Protein AF-A0A841ET88-F1 (afdb_monomer_lite)

pLDDT: mean 74.96, std 23.43, range [26.81, 97.19]

Structure (mmCIF, N/CA/C/O backbone):
data_AF-A0A841ET88-F1
#
_entry.id   AF-A0A841ET88-F1
#
loop_
_atom_site.group_PDB
_atom_site.id
_atom_site.type_symbol
_atom_site.label_atom_id
_atom_site.label_alt_id
_atom_site.label_comp_id
_atom_site.label_asym_id
_atom_site.label_entity_id
_atom_site.label_seq_id
_atom_site.pdbx_PDB_ins_code
_atom_site.Cartn_x
_atom_site.Cartn_y
_atom_site.Cartn_z
_atom_site.occupancy
_atom_site.B_iso_or_equiv
_atom_site.auth_seq_id
_atom_site.auth_comp_id
_atom_site.auth_asym_id
_atom_site.auth_atom_id
_atom_site.pdbx_PDB_model_num
ATOM 1 N N . MET A 1 1 ? -34.954 56.294 29.996 1.00 36.50 1 MET A N 1
ATOM 2 C CA . MET A 1 1 ? -34.788 57.306 28.929 1.00 36.50 1 MET A CA 1
ATOM 3 C C . MET A 1 1 ? -33.331 57.322 28.483 1.00 36.50 1 MET A C 1
ATOM 5 O O . MET A 1 1 ? -32.477 57.384 29.346 1.00 36.50 1 MET A O 1
ATOM 9 N N . LYS A 1 2 ? -33.118 57.243 27.161 1.00 34.03 2 LYS A N 1
ATOM 10 C CA . LYS A 1 2 ? -32.017 57.785 26.333 1.00 34.03 2 LYS A CA 1
ATOM 11 C C . LYS A 1 2 ? -30.537 57.609 26.768 1.00 34.03 2 LYS A C 1
ATOM 13 O O . LYS A 1 2 ? -30.099 58.124 27.784 1.00 34.03 2 LYS A O 1
ATOM 18 N N . ARG A 1 3 ? -29.807 56.942 25.854 1.00 33.41 3 ARG A N 1
ATOM 19 C CA . ARG A 1 3 ? -28.418 57.139 25.353 1.00 33.41 3 ARG A CA 1
ATOM 20 C C . ARG A 1 3 ? -27.775 58.482 25.779 1.00 33.41 3 ARG A C 1
ATOM 22 O O . ARG A 1 3 ? -28.486 59.473 25.871 1.00 33.41 3 ARG A O 1
ATOM 29 N N . THR A 1 4 ? -26.460 58.643 25.972 1.00 34.19 4 THR A N 1
ATOM 30 C CA . THR A 1 4 ? -25.323 58.412 25.042 1.00 34.19 4 THR A CA 1
ATOM 31 C C . THR A 1 4 ? -24.041 58.930 25.728 1.00 34.19 4 THR A C 1
ATOM 33 O O . THR A 1 4 ? -24.155 59.917 26.442 1.00 34.19 4 THR A O 1
ATOM 36 N N . PHE A 1 5 ? -22.846 58.392 25.435 1.00 37.06 5 PHE A N 1
ATOM 37 C CA . PHE A 1 5 ? -21.577 59.154 25.479 1.00 37.06 5 PHE A CA 1
ATOM 38 C C . PHE A 1 5 ? -20.552 58.611 24.448 1.00 37.06 5 PHE A C 1
ATOM 40 O O . PHE A 1 5 ? -20.004 57.524 24.587 1.00 37.06 5 PHE A O 1
ATOM 47 N N . ILE A 1 6 ? -20.443 59.362 23.345 1.00 39.28 6 ILE A N 1
ATOM 48 C CA . ILE A 1 6 ? -19.273 59.899 22.592 1.00 39.28 6 ILE A CA 1
ATOM 49 C C . ILE A 1 6 ? -17.937 59.829 23.396 1.00 39.28 6 ILE A C 1
ATOM 51 O O . ILE A 1 6 ? -18.000 60.028 24.600 1.00 39.28 6 ILE A O 1
ATOM 55 N N . SER A 1 7 ? -16.689 59.667 22.909 1.00 32.91 7 SER A N 1
ATOM 56 C CA . SER A 1 7 ? -16.012 59.517 21.600 1.00 32.91 7 SER A CA 1
ATOM 57 C C . SER A 1 7 ? -14.490 59.282 21.820 1.00 32.91 7 SER A C 1
ATOM 59 O O . SER A 1 7 ? -13.960 59.694 22.844 1.00 32.91 7 SER A O 1
ATOM 61 N N . SER A 1 8 ? -13.822 58.667 20.828 1.00 36.53 8 SER A N 1
ATOM 62 C CA . SER A 1 8 ? -12.431 58.841 20.315 1.00 36.53 8 SER A CA 1
ATOM 63 C C . SER A 1 8 ? -11.230 59.179 21.224 1.00 36.53 8 SER A C 1
ATOM 65 O O . SER A 1 8 ? -11.226 60.231 21.853 1.00 36.53 8 SER A O 1
ATOM 67 N N . THR A 1 9 ? -10.108 58.448 21.076 1.00 38.47 9 THR A N 1
ATOM 68 C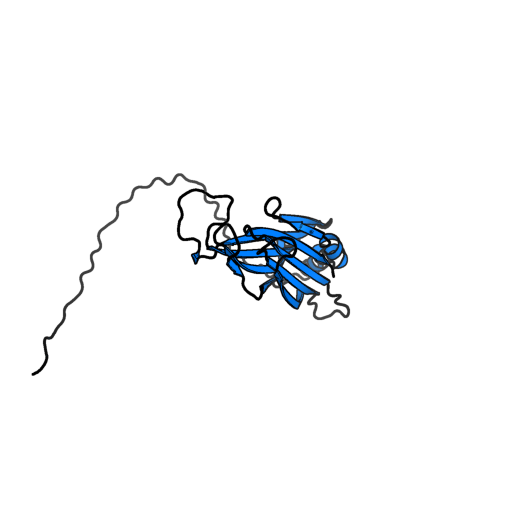 CA . THR A 1 9 ? -8.788 58.900 20.515 1.00 38.47 9 THR A CA 1
ATOM 69 C C . THR A 1 9 ? -7.744 57.754 20.603 1.00 38.47 9 THR A C 1
ATOM 71 O O . THR A 1 9 ? -7.736 57.019 21.578 1.00 38.47 9 THR A O 1
ATOM 74 N N . VAL A 1 10 ? -7.117 57.351 19.485 1.00 31.03 10 VAL A N 1
ATOM 75 C CA . VAL A 1 10 ? -5.741 57.650 18.987 1.00 31.03 10 VAL A CA 1
ATOM 76 C C . VAL A 1 10 ? -4.615 56.771 19.575 1.00 31.03 10 VAL A C 1
ATOM 78 O O . VAL A 1 10 ? -4.513 56.547 20.773 1.00 31.03 10 VAL A O 1
ATOM 81 N N . ALA A 1 11 ? -3.794 56.267 18.648 1.00 40.34 11 ALA A N 1
ATOM 82 C CA . ALA A 1 11 ? -2.701 55.306 18.761 1.00 40.34 11 ALA A CA 1
ATOM 83 C C . ALA A 1 11 ? -1.482 55.767 19.575 1.00 40.34 11 ALA A C 1
ATOM 85 O O . ALA A 1 11 ? -1.160 56.951 19.579 1.00 40.34 11 ALA A O 1
ATOM 86 N N . VAL A 1 12 ? -0.713 54.801 20.097 1.00 34.94 12 VAL A N 1
ATOM 87 C CA . VAL A 1 12 ? 0.735 54.941 20.330 1.00 34.94 12 VAL A CA 1
ATOM 88 C C . VAL A 1 12 ? 1.426 53.608 20.024 1.00 34.94 12 VAL A C 1
ATOM 90 O O . VAL A 1 12 ? 1.141 52.585 20.643 1.00 34.94 12 VAL A O 1
ATOM 93 N N . ALA A 1 13 ? 2.329 53.641 19.046 1.00 33.59 13 ALA A N 1
ATOM 94 C CA . ALA A 1 13 ? 3.324 52.610 18.791 1.00 33.59 13 ALA A CA 1
ATOM 95 C C . ALA A 1 13 ? 4.463 52.725 19.815 1.00 33.59 13 ALA A C 1
ATOM 97 O O . ALA A 1 13 ? 4.903 53.831 20.125 1.00 33.59 13 ALA A O 1
ATOM 98 N N . LEU A 1 14 ? 4.982 51.590 20.283 1.00 33.06 14 LEU A N 1
ATOM 99 C CA . LEU A 1 14 ? 6.230 51.512 21.042 1.00 33.06 14 LEU A CA 1
ATOM 100 C C . LEU A 1 14 ? 7.153 50.506 20.350 1.00 33.06 14 LEU A C 1
ATOM 102 O O . LEU A 1 14 ? 6.966 49.297 20.448 1.00 33.06 14 LEU A O 1
ATOM 106 N N . MET A 1 15 ? 8.138 51.039 19.624 1.00 36.06 15 MET A N 1
ATOM 107 C CA . MET A 1 15 ? 9.375 50.343 19.281 1.00 36.06 15 MET A CA 1
ATOM 108 C C . MET A 1 15 ? 10.440 50.716 20.308 1.00 36.06 15 MET A C 1
ATOM 110 O O . MET A 1 15 ? 10.670 51.901 20.499 1.00 36.06 15 MET A O 1
ATOM 114 N N . PHE A 1 16 ? 11.109 49.717 20.876 1.00 31.89 16 PHE A N 1
ATOM 115 C CA . PHE A 1 16 ? 12.499 49.695 21.362 1.00 31.89 16 PHE A CA 1
ATOM 116 C C . PHE A 1 16 ? 12.803 48.214 21.658 1.00 31.89 16 PHE A C 1
ATOM 118 O O . PHE A 1 16 ? 11.926 47.514 22.150 1.00 31.89 16 PHE A O 1
ATOM 125 N N . SER A 1 17 ? 13.97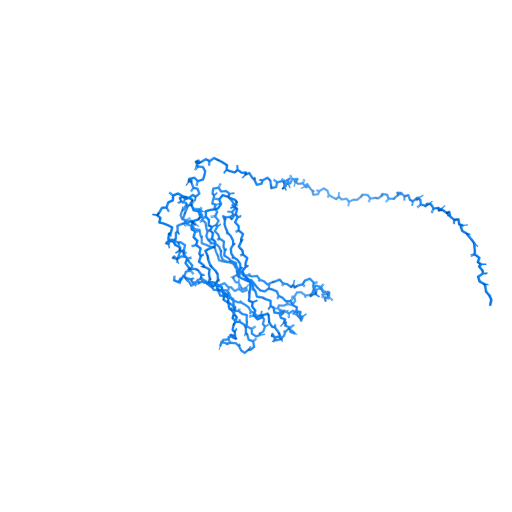3 47.625 21.458 1.00 31.97 17 SER A N 1
ATOM 126 C CA . SER A 1 17 ? 15.157 47.871 20.637 1.00 31.97 17 SER A CA 1
ATOM 127 C C . SER A 1 17 ? 16.031 46.619 20.804 1.00 31.97 17 SER A C 1
ATOM 129 O O . SER A 1 17 ? 15.945 45.925 21.813 1.00 31.97 17 SER A O 1
ATOM 131 N N . LEU A 1 18 ? 16.871 46.371 19.808 1.00 34.75 18 LEU A N 1
ATOM 132 C CA . LEU A 1 18 ? 17.877 45.317 19.677 1.00 34.75 18 LEU A CA 1
ATOM 133 C C . LEU A 1 18 ? 18.657 44.962 20.958 1.00 34.75 18 LEU A C 1
ATOM 135 O O . LEU A 1 18 ? 19.174 45.836 21.650 1.00 34.75 18 LEU A O 1
ATOM 139 N N . GLY A 1 19 ? 18.853 43.658 21.160 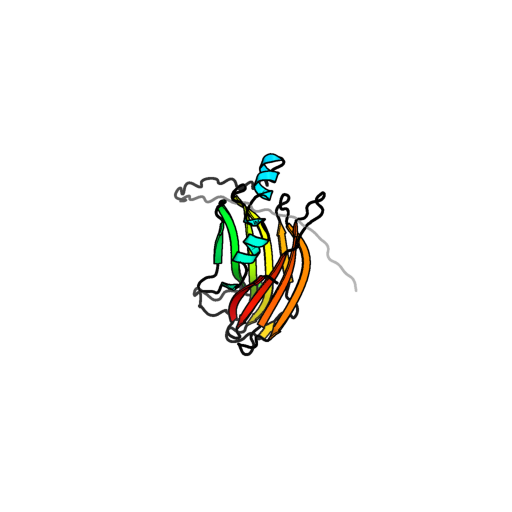1.00 33.12 19 GLY A N 1
ATOM 140 C CA . GLY A 1 19 ? 19.914 43.077 21.979 1.00 33.12 19 GLY A CA 1
ATOM 141 C C . GLY A 1 19 ? 20.430 41.814 21.292 1.00 33.12 19 GLY A C 1
ATOM 142 O O . GLY A 1 19 ? 19.791 40.769 21.345 1.00 33.12 19 GLY A O 1
ATOM 143 N N . THR A 1 20 ? 21.549 41.938 20.583 1.00 41.50 20 THR A N 1
ATOM 144 C CA . THR A 1 20 ? 22.298 40.844 19.956 1.00 41.50 20 THR A CA 1
ATOM 145 C C . THR A 1 20 ? 23.243 40.201 20.966 1.00 41.50 20 THR A C 1
ATOM 147 O O . THR A 1 20 ? 24.039 40.925 21.558 1.00 41.50 20 THR A O 1
ATOM 150 N N . THR A 1 21 ? 23.286 38.872 21.038 1.00 37.38 21 THR A N 1
ATOM 151 C CA . THR A 1 21 ? 24.552 38.137 21.177 1.00 37.38 21 THR A CA 1
ATOM 152 C C . THR A 1 21 ? 24.488 36.840 20.377 1.00 37.38 21 THR A C 1
ATOM 154 O O . THR A 1 21 ? 23.547 36.056 20.455 1.00 37.38 21 THR A O 1
ATOM 157 N N . VAL A 1 22 ? 25.511 36.691 19.545 1.00 30.50 22 VAL A N 1
ATOM 158 C CA . VAL A 1 22 ? 25.819 35.576 18.657 1.00 30.50 22 VAL A CA 1
ATOM 159 C C . VAL A 1 22 ? 26.617 34.546 19.446 1.00 30.50 22 VAL A C 1
ATOM 161 O O . VAL A 1 22 ? 27.591 34.936 20.074 1.00 30.50 22 VAL A O 1
ATOM 164 N N . PHE A 1 23 ? 26.239 33.270 19.352 1.00 32.59 23 PHE A N 1
ATOM 165 C CA . PHE A 1 23 ? 27.148 32.131 19.162 1.00 32.59 23 PHE A CA 1
ATOM 166 C C . PHE A 1 23 ? 26.337 31.027 18.468 1.00 32.59 23 PHE A C 1
ATOM 168 O O . PHE A 1 23 ? 25.676 30.218 19.113 1.00 32.59 23 PHE A O 1
ATOM 175 N N . ALA A 1 24 ? 26.328 31.058 17.136 1.00 29.31 24 ALA A N 1
ATOM 176 C CA . ALA A 1 24 ? 26.058 29.878 16.330 1.00 29.31 24 ALA A CA 1
ATOM 177 C C . ALA A 1 24 ? 27.421 29.421 15.816 1.00 29.31 24 ALA A C 1
ATOM 179 O O . ALA A 1 24 ? 28.053 30.139 15.040 1.00 29.31 24 ALA A O 1
ATOM 180 N N . ASP A 1 25 ? 27.883 28.275 16.311 1.00 30.39 25 ASP A N 1
ATOM 181 C CA . ASP A 1 25 ? 28.973 27.547 15.677 1.00 30.39 25 ASP A CA 1
ATOM 182 C C . ASP A 1 25 ? 28.572 27.240 14.232 1.00 30.39 25 ASP A C 1
ATOM 184 O O . ASP A 1 25 ? 27.454 26.791 13.951 1.00 30.39 25 ASP A O 1
ATOM 188 N N . GLU A 1 26 ? 29.496 27.521 13.318 1.00 31.89 26 GLU A N 1
ATOM 189 C CA . GLU A 1 26 ? 29.411 27.182 11.907 1.00 31.89 26 GLU A CA 1
ATOM 190 C C . GLU A 1 26 ? 29.288 25.662 11.737 1.00 31.89 26 GLU A C 1
ATOM 192 O O . GLU A 1 26 ? 30.270 24.945 11.557 1.00 31.89 26 GLU A O 1
ATOM 197 N N . VAL A 1 27 ? 28.060 25.154 11.683 1.00 30.73 27 VAL A N 1
ATOM 198 C CA . VAL A 1 27 ? 27.795 23.997 10.833 1.00 30.73 27 VAL A CA 1
ATOM 199 C C . VAL A 1 27 ? 27.577 24.567 9.444 1.00 30.73 27 VAL A C 1
ATOM 201 O O . VAL A 1 27 ? 26.572 25.231 9.193 1.00 30.73 27 VAL A O 1
ATOM 204 N N . LYS A 1 28 ? 28.555 24.345 8.557 1.00 27.48 28 LYS A N 1
ATOM 205 C CA . LYS A 1 28 ? 28.433 24.534 7.108 1.00 27.48 28 LYS A CA 1
ATOM 206 C C . LYS A 1 28 ? 27.096 23.957 6.649 1.00 27.48 28 LYS A C 1
ATOM 208 O O . LYS A 1 28 ? 26.976 22.763 6.391 1.00 27.48 28 LYS A O 1
ATOM 213 N N . SER A 1 29 ? 26.099 24.827 6.543 1.00 27.66 29 SER A N 1
ATOM 214 C CA . SER A 1 29 ? 24.879 24.554 5.813 1.00 27.66 29 SER A CA 1
ATOM 215 C C . SER A 1 29 ? 25.284 24.519 4.350 1.00 27.66 29 SER A C 1
ATOM 217 O O . SER A 1 29 ? 25.418 25.547 3.682 1.00 27.66 29 SER A O 1
ATOM 219 N N . SER A 1 30 ? 25.579 23.319 3.862 1.00 28.66 30 SER A N 1
ATOM 220 C CA . SER A 1 30 ? 25.458 23.036 2.446 1.00 28.66 30 SER A CA 1
ATOM 221 C C . SER A 1 30 ? 24.013 23.359 2.091 1.00 28.66 30 SER A C 1
ATOM 223 O O . SER A 1 30 ? 23.108 22.595 2.413 1.00 28.66 30 SER A O 1
ATOM 225 N N . ASN A 1 31 ? 23.804 24.526 1.483 1.00 26.81 31 ASN A N 1
ATOM 226 C CA . ASN A 1 31 ? 22.591 24.866 0.757 1.00 26.81 31 ASN A CA 1
ATOM 227 C C . ASN A 1 31 ? 22.348 23.765 -0.283 1.00 26.81 31 ASN A C 1
ATOM 229 O O . ASN A 1 31 ? 22.770 23.877 -1.434 1.00 26.81 31 ASN A O 1
ATOM 233 N N . VAL A 1 32 ? 21.675 22.687 0.113 1.00 29.86 32 VAL A N 1
ATOM 234 C CA . VAL A 1 32 ? 20.960 21.849 -0.836 1.00 29.86 32 VAL A CA 1
ATOM 235 C C . VAL A 1 32 ? 19.715 22.645 -1.157 1.00 29.86 32 VAL A C 1
ATOM 237 O O . VAL A 1 32 ? 18.715 22.643 -0.444 1.00 29.86 32 VAL A O 1
ATOM 240 N N . ASN A 1 33 ? 19.852 23.428 -2.214 1.00 28.62 33 ASN A N 1
ATOM 241 C CA . ASN A 1 33 ? 18.772 24.133 -2.855 1.00 28.62 33 ASN A CA 1
ATOM 242 C C . ASN A 1 33 ? 17.822 23.058 -3.411 1.00 28.62 33 ASN A C 1
ATOM 244 O O . ASN A 1 33 ? 17.956 22.651 -4.561 1.00 28.62 33 ASN A O 1
ATOM 248 N N . VAL A 1 34 ? 16.890 22.546 -2.599 1.00 34.12 34 VAL A N 1
ATOM 249 C CA . VAL A 1 34 ? 15.794 21.687 -3.076 1.00 34.12 34 VAL A CA 1
ATOM 250 C C . VAL A 1 34 ? 14.761 22.592 -3.747 1.00 34.12 34 VAL A C 1
ATOM 252 O O . VAL A 1 34 ? 13.610 22.711 -3.339 1.00 34.12 34 VAL A O 1
ATOM 255 N N . SER A 1 35 ? 15.185 23.260 -4.819 1.00 30.09 35 SER A N 1
ATOM 256 C CA . SER A 1 35 ? 14.291 23.442 -5.947 1.00 30.09 35 SER A CA 1
ATOM 257 C C . SER A 1 35 ? 14.150 22.058 -6.560 1.00 30.09 35 SER A C 1
ATOM 259 O O . SER A 1 35 ? 14.924 21.686 -7.436 1.00 30.09 35 SER A O 1
ATOM 261 N N . ASN A 1 36 ? 13.166 21.281 -6.102 1.00 36.28 36 ASN A N 1
ATOM 262 C CA . ASN A 1 36 ? 12.633 20.197 -6.916 1.00 36.28 36 ASN A CA 1
ATOM 263 C C . ASN A 1 36 ? 11.921 20.852 -8.103 1.00 36.28 36 ASN A C 1
ATOM 265 O O . ASN A 1 36 ? 10.695 20.900 -8.186 1.00 36.28 36 ASN A O 1
ATOM 269 N N . SER A 1 37 ? 12.706 21.389 -9.040 1.00 37.16 37 SER A N 1
ATOM 270 C CA . SER A 1 37 ? 12.290 21.404 -10.423 1.00 37.16 37 SER A CA 1
ATOM 271 C C . SER A 1 37 ? 12.043 19.942 -10.747 1.00 37.16 37 SER A C 1
ATOM 273 O O . SER A 1 37 ? 12.991 19.176 -10.914 1.00 37.16 37 SER A O 1
ATOM 275 N N . VAL A 1 38 ? 10.775 19.537 -10.771 1.00 41.41 38 VAL A N 1
ATOM 276 C CA . VAL A 1 38 ? 10.356 18.371 -11.536 1.00 41.41 38 VAL A CA 1
ATOM 277 C C . VAL A 1 38 ? 10.836 18.680 -12.947 1.00 41.41 38 VAL A C 1
ATOM 279 O O . VAL A 1 38 ? 10.172 19.412 -13.683 1.00 41.41 38 VAL A O 1
ATOM 282 N N . GLN A 1 39 ? 12.057 18.258 -13.288 1.00 47.62 39 GLN A N 1
ATOM 283 C CA . GLN A 1 39 ? 12.534 18.364 -14.649 1.00 47.62 39 GLN A CA 1
ATOM 284 C C . GLN A 1 39 ? 11.511 17.573 -15.447 1.00 47.62 39 GLN A C 1
ATOM 286 O O . GLN A 1 39 ? 11.314 16.374 -15.235 1.00 47.62 39 GLN A O 1
ATOM 291 N N . LYS A 1 40 ? 10.760 18.272 -16.297 1.00 51.72 40 LYS A N 1
ATOM 292 C CA . LYS A 1 40 ? 9.955 17.608 -17.305 1.00 51.72 40 LYS A CA 1
ATOM 293 C C . LYS A 1 40 ? 10.958 16.957 -18.251 1.00 51.72 40 LYS A C 1
ATOM 295 O O . LYS A 1 40 ? 11.422 17.592 -19.187 1.00 51.72 40 LYS A O 1
ATOM 300 N N . ILE A 1 41 ? 11.342 15.723 -17.939 1.00 58.06 41 ILE A N 1
ATOM 301 C CA . ILE A 1 41 ? 11.979 14.762 -18.836 1.00 58.06 41 ILE A CA 1
ATOM 302 C C . ILE A 1 41 ? 11.114 14.621 -20.094 1.00 58.06 41 ILE A C 1
ATOM 304 O O . ILE A 1 41 ? 10.263 13.750 -20.184 1.00 58.06 41 ILE A O 1
ATOM 308 N N . GLN A 1 42 ? 11.281 15.531 -21.047 1.00 63.09 42 GLN A N 1
ATOM 309 C CA . GLN A 1 42 ? 10.606 15.483 -22.346 1.00 63.09 42 GLN A CA 1
ATOM 310 C C . GLN A 1 42 ? 11.445 14.762 -23.400 1.00 63.09 42 GLN A C 1
ATOM 312 O O . GLN A 1 42 ? 11.018 14.679 -24.547 1.00 63.09 42 GLN A O 1
ATOM 317 N N . ASP A 1 43 ? 12.627 14.266 -23.025 1.00 75.69 43 ASP A N 1
ATOM 318 C CA . ASP A 1 43 ? 13.495 13.514 -23.920 1.00 75.69 43 ASP A CA 1
ATOM 319 C C . ASP A 1 43 ? 12.853 12.151 -24.249 1.00 75.69 43 ASP A C 1
ATOM 321 O O . ASP A 1 43 ? 12.694 11.314 -23.350 1.00 75.69 43 ASP A O 1
ATOM 325 N N . PRO A 1 44 ? 12.486 11.900 -25.520 1.00 75.62 44 PRO A N 1
ATOM 326 C CA . PRO A 1 44 ? 11.893 10.635 -25.938 1.00 75.62 44 PRO A CA 1
ATOM 327 C C . PRO A 1 44 ? 12.786 9.421 -25.662 1.00 75.62 44 PRO A C 1
ATOM 329 O O . PRO A 1 44 ? 12.265 8.323 -25.469 1.00 75.62 44 PRO A O 1
ATOM 332 N N . GLN A 1 45 ? 14.111 9.596 -25.639 1.00 81.56 45 GLN A N 1
ATOM 333 C CA . GLN A 1 45 ? 15.042 8.509 -25.353 1.00 81.56 45 GLN A CA 1
ATOM 334 C C . GLN A 1 45 ? 14.940 8.073 -23.888 1.00 81.56 45 GLN A C 1
ATOM 336 O O . GLN A 1 45 ? 14.807 6.883 -23.617 1.00 81.56 45 GLN A O 1
ATOM 341 N N . ILE A 1 46 ? 14.877 9.028 -22.957 1.00 80.69 46 ILE A N 1
ATOM 342 C CA . ILE A 1 46 ? 14.730 8.741 -21.523 1.00 80.69 46 ILE A CA 1
ATOM 343 C C . ILE A 1 46 ? 13.365 8.098 -21.236 1.00 80.69 46 ILE A C 1
ATOM 345 O O . ILE A 1 46 ? 13.269 7.151 -20.459 1.00 80.69 46 ILE A O 1
ATOM 349 N N . LEU A 1 47 ? 12.296 8.556 -21.896 1.00 78.62 47 LEU A N 1
ATOM 350 C CA . LEU A 1 47 ? 10.970 7.937 -21.763 1.00 78.62 47 LEU A CA 1
ATOM 351 C C . LEU A 1 47 ? 10.948 6.488 -22.270 1.00 78.62 47 LEU A C 1
ATOM 353 O O . LEU A 1 47 ? 10.252 5.644 -21.702 1.00 78.62 47 LEU A O 1
ATOM 357 N N . LYS A 1 48 ? 11.718 6.188 -23.322 1.00 81.56 48 LYS A N 1
ATOM 358 C CA . LYS A 1 48 ? 11.882 4.824 -23.824 1.00 81.56 48 LYS A CA 1
ATOM 359 C C . LYS A 1 48 ? 12.644 3.948 -22.827 1.00 81.56 48 LYS A C 1
ATOM 361 O O . LYS A 1 48 ? 12.194 2.840 -22.564 1.00 81.56 48 LYS A O 1
ATOM 366 N N . GLU A 1 49 ? 13.731 4.453 -22.246 1.00 85.81 49 GLU A N 1
ATOM 367 C CA . GLU A 1 49 ? 14.496 3.739 -21.214 1.00 85.81 49 GLU A CA 1
ATOM 368 C C . GLU A 1 49 ? 13.628 3.421 -19.992 1.00 85.81 49 GLU A C 1
ATOM 370 O O . GLU A 1 49 ? 13.603 2.282 -19.539 1.00 85.81 49 GLU A O 1
ATOM 375 N N . ILE A 1 50 ? 12.829 4.385 -19.518 1.00 83.25 50 ILE A N 1
ATOM 376 C CA . ILE A 1 50 ? 11.883 4.164 -18.413 1.00 83.25 50 ILE A CA 1
ATOM 377 C C . ILE A 1 50 ? 10.900 3.041 -18.759 1.00 83.25 50 ILE A C 1
ATOM 379 O O . ILE A 1 50 ? 10.656 2.166 -17.935 1.00 83.25 50 ILE A O 1
ATOM 383 N N . LYS A 1 51 ? 10.347 3.027 -19.977 1.00 82.69 51 LYS A N 1
ATOM 384 C CA . LYS A 1 51 ? 9.390 1.997 -20.410 1.00 82.69 51 LYS A CA 1
ATOM 385 C C . LYS A 1 51 ? 9.974 0.580 -20.387 1.00 82.69 51 LYS A C 1
ATOM 387 O O . LYS A 1 51 ? 9.225 -0.374 -20.200 1.00 82.69 51 LYS A O 1
ATOM 392 N N . GLU A 1 52 ? 11.275 0.446 -20.611 1.00 87.50 52 GLU A N 1
ATOM 393 C CA . GLU A 1 52 ? 11.965 -0.844 -20.673 1.00 87.50 52 GLU A CA 1
ATOM 394 C C . GLU A 1 52 ? 12.379 -1.371 -19.288 1.00 87.50 52 GLU A C 1
ATOM 396 O O . GLU A 1 52 ? 12.843 -2.506 -19.207 1.00 87.50 52 GLU A O 1
ATOM 401 N N . LEU A 1 53 ? 12.164 -0.598 -18.212 1.00 89.88 53 LEU A N 1
ATOM 402 C CA . LEU A 1 53 ? 12.500 -1.024 -16.854 1.00 89.88 53 LEU A CA 1
ATOM 403 C C . LEU A 1 53 ? 11.663 -2.220 -16.374 1.00 89.88 53 LEU A C 1
ATOM 405 O O . LEU A 1 53 ? 10.453 -2.306 -16.598 1.00 89.88 53 LEU A O 1
ATOM 409 N N . ASP A 1 54 ? 12.294 -3.086 -15.596 1.00 91.19 54 ASP A N 1
ATOM 410 C CA . ASP A 1 54 ? 11.709 -4.253 -14.947 1.00 91.19 54 ASP A CA 1
ATOM 411 C C . ASP A 1 54 ? 10.642 -3.860 -13.922 1.00 91.19 54 ASP A C 1
ATOM 413 O O . ASP A 1 54 ? 9.601 -4.507 -13.850 1.00 91.19 54 ASP A O 1
ATOM 417 N N . ALA A 1 55 ? 10.809 -2.730 -13.228 1.00 88.31 55 ALA A N 1
ATOM 418 C CA . ALA A 1 55 ? 9.770 -2.131 -12.384 1.00 88.31 55 ALA A CA 1
ATOM 419 C C . ALA A 1 55 ? 8.570 -1.558 -13.171 1.00 88.31 55 ALA A C 1
ATOM 421 O O . ALA A 1 55 ? 7.638 -1.016 -12.571 1.00 88.31 55 ALA A O 1
ATOM 422 N N . ASN A 1 56 ? 8.570 -1.673 -14.503 1.00 85.69 56 ASN A N 1
ATOM 423 C CA . ASN A 1 56 ? 7.391 -1.500 -15.347 1.00 85.69 56 ASN A CA 1
ATOM 424 C C . ASN A 1 56 ? 6.901 -2.830 -15.953 1.00 85.69 56 ASN A C 1
ATOM 426 O O . ASN A 1 56 ? 5.770 -2.890 -16.430 1.00 85.69 56 ASN A O 1
ATOM 430 N N . ASN A 1 57 ? 7.680 -3.910 -15.900 1.00 85.81 57 ASN A N 1
ATOM 431 C CA . ASN A 1 57 ? 7.294 -5.211 -16.433 1.00 85.81 57 ASN A CA 1
ATOM 432 C C . ASN A 1 57 ? 6.305 -5.933 -15.498 1.00 85.81 57 ASN A C 1
ATOM 434 O O . ASN A 1 57 ? 6.632 -6.268 -14.363 1.00 85.81 57 ASN A O 1
ATOM 438 N N . LEU A 1 58 ? 5.101 -6.218 -16.002 1.00 83.25 58 LEU A N 1
ATOM 439 C CA . LEU A 1 58 ? 4.024 -6.847 -15.233 1.00 83.25 58 LEU A CA 1
ATOM 440 C C . LEU A 1 58 ? 4.415 -8.199 -14.623 1.00 83.25 58 LEU A C 1
ATOM 442 O O . LEU A 1 58 ? 4.116 -8.434 -13.456 1.00 83.25 58 LEU A O 1
ATOM 446 N N . GLU A 1 59 ? 5.057 -9.075 -15.396 1.00 85.69 59 GLU A N 1
ATOM 447 C CA . GLU A 1 59 ? 5.405 -10.430 -14.950 1.00 85.69 59 GLU A CA 1
ATOM 448 C C . GLU A 1 59 ? 6.441 -10.365 -13.825 1.00 85.69 59 GLU A C 1
ATOM 450 O O . GLU A 1 59 ? 6.254 -10.973 -12.775 1.00 85.69 59 GLU A O 1
ATOM 455 N N . LYS A 1 60 ? 7.470 -9.527 -13.988 1.00 89.56 60 LYS A N 1
ATOM 456 C CA . LYS A 1 60 ? 8.514 -9.333 -12.971 1.00 89.56 60 LYS A CA 1
ATOM 457 C C . LYS A 1 60 ? 7.976 -8.704 -11.690 1.00 89.56 60 LYS A C 1
ATOM 459 O O . LYS A 1 60 ? 8.368 -9.096 -10.596 1.00 89.56 60 LYS A O 1
ATOM 464 N N . ILE A 1 61 ? 7.061 -7.742 -11.806 1.00 88.50 61 ILE A N 1
ATOM 465 C CA . ILE A 1 61 ? 6.397 -7.153 -10.637 1.00 88.50 61 ILE A CA 1
ATOM 466 C C . ILE A 1 61 ? 5.540 -8.211 -9.931 1.00 88.50 61 ILE A C 1
ATOM 468 O O . ILE A 1 61 ? 5.601 -8.319 -8.710 1.00 88.50 61 ILE A O 1
ATOM 472 N N . ALA A 1 62 ? 4.766 -9.007 -10.674 1.00 86.69 62 ALA A N 1
ATOM 473 C CA . ALA A 1 62 ? 3.925 -10.056 -10.101 1.00 86.69 62 ALA A CA 1
ATOM 474 C C . ALA A 1 62 ? 4.746 -11.112 -9.339 1.00 86.69 62 ALA A C 1
ATOM 476 O O . ALA A 1 62 ? 4.366 -11.477 -8.229 1.00 86.69 62 ALA A O 1
ATOM 477 N N . GLU A 1 63 ? 5.892 -11.535 -9.886 1.00 88.25 63 GLU A N 1
ATOM 478 C CA . GLU A 1 63 ? 6.824 -12.468 -9.229 1.00 88.25 63 GLU A CA 1
ATOM 479 C C . GLU A 1 63 ? 7.325 -11.954 -7.875 1.00 88.25 63 GLU A C 1
ATOM 481 O O . GLU A 1 63 ? 7.506 -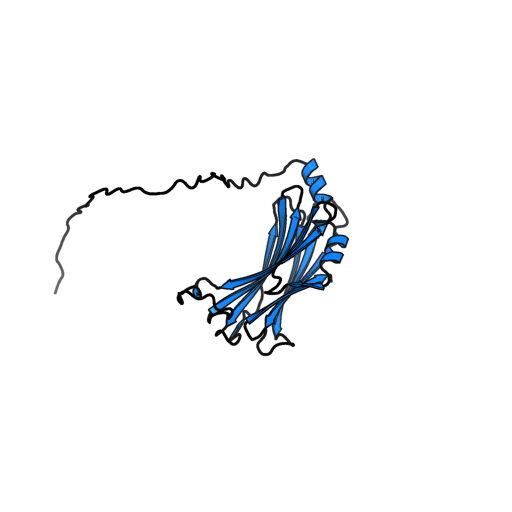12.730 -6.940 1.00 88.25 63 GLU A O 1
ATOM 486 N N . VAL A 1 64 ? 7.548 -10.644 -7.765 1.00 89.88 64 VAL A N 1
ATOM 487 C CA . VAL A 1 64 ? 8.058 -10.021 -6.541 1.00 89.88 64 VAL A CA 1
ATOM 488 C C . VAL A 1 64 ? 6.950 -9.793 -5.518 1.00 89.88 64 VAL A C 1
ATOM 490 O O . VAL A 1 64 ? 7.197 -9.912 -4.324 1.00 89.88 64 VAL A O 1
ATOM 493 N N . LEU A 1 65 ? 5.739 -9.448 -5.960 1.00 87.75 65 LEU A N 1
ATOM 494 C CA . LEU A 1 65 ? 4.640 -9.065 -5.071 1.00 87.75 65 LEU A CA 1
ATOM 495 C C . LEU A 1 65 ? 3.924 -10.240 -4.410 1.00 87.75 65 LEU A C 1
ATOM 497 O O . LEU A 1 65 ? 3.148 -10.013 -3.478 1.00 87.75 65 LEU A O 1
ATOM 501 N N . ASP A 1 66 ? 4.119 -11.466 -4.875 1.00 86.19 66 ASP A N 1
ATOM 502 C CA . ASP A 1 66 ? 3.436 -12.608 -4.284 1.00 86.19 66 ASP A CA 1
ATOM 503 C C . ASP A 1 66 ? 4.025 -12.949 -2.905 1.00 86.19 66 ASP A C 1
ATOM 505 O O . ASP A 1 66 ? 5.135 -13.465 -2.780 1.00 86.19 66 ASP A O 1
ATOM 509 N N . GLY A 1 67 ? 3.281 -12.631 -1.841 1.00 80.25 67 GLY A N 1
ATOM 510 C CA . GLY A 1 67 ? 3.610 -13.053 -0.481 1.00 80.25 67 GLY A CA 1
ATOM 511 C C . GLY A 1 67 ? 4.632 -12.193 0.265 1.00 80.25 67 GLY A C 1
ATOM 512 O O . GLY A 1 67 ? 5.167 -12.665 1.270 1.00 80.25 67 GLY A O 1
ATOM 513 N N . ILE A 1 68 ? 4.897 -10.946 -0.152 1.00 91.38 68 ILE A N 1
ATOM 514 C CA . ILE A 1 68 ? 5.695 -10.031 0.683 1.00 91.38 68 ILE A CA 1
ATOM 515 C C . ILE A 1 68 ? 4.929 -9.761 1.976 1.00 91.38 68 ILE A C 1
ATOM 517 O O . ILE A 1 68 ? 3.794 -9.282 1.948 1.00 91.38 68 ILE A O 1
ATOM 521 N N . GLU A 1 69 ? 5.588 -10.015 3.101 1.00 94.44 69 GLU A N 1
ATOM 522 C CA . GLU A 1 69 ? 5.139 -9.648 4.438 1.00 94.44 69 GLU A CA 1
ATOM 523 C C . GLU A 1 69 ? 6.076 -8.584 5.018 1.00 94.44 69 GLU A C 1
ATOM 525 O O . GLU A 1 69 ? 7.297 -8.736 5.008 1.00 94.44 69 GLU A O 1
ATOM 530 N N . ILE A 1 70 ? 5.497 -7.509 5.548 1.00 91.81 70 ILE A N 1
ATOM 531 C CA . ILE A 1 70 ? 6.209 -6.444 6.259 1.00 91.81 70 ILE A CA 1
ATOM 532 C C . ILE A 1 70 ? 5.534 -6.159 7.593 1.00 91.81 70 ILE A C 1
ATOM 534 O O . ILE A 1 70 ? 4.310 -6.175 7.707 1.00 91.81 70 ILE A O 1
ATOM 538 N N . ASN A 1 71 ? 6.320 -5.881 8.621 1.00 92.12 71 ASN A N 1
ATOM 539 C CA . ASN A 1 71 ? 5.834 -5.680 9.984 1.00 92.12 71 ASN A CA 1
ATOM 540 C C . ASN A 1 71 ? 6.676 -4.619 10.697 1.00 92.12 71 ASN A C 1
ATOM 542 O O . ASN A 1 71 ? 7.571 -4.032 10.108 1.00 92.12 71 ASN A O 1
ATOM 546 N N . GLU A 1 72 ? 6.394 -4.350 11.965 1.00 84.50 72 GLU A N 1
ATOM 547 C CA . GLU A 1 72 ? 7.112 -3.324 12.734 1.00 84.50 72 GLU A CA 1
ATOM 548 C C . GLU A 1 72 ? 8.622 -3.567 12.861 1.00 84.50 72 GLU A C 1
ATOM 550 O O . GLU A 1 72 ? 9.391 -2.610 12.925 1.00 84.50 72 GLU A O 1
ATOM 555 N N . GLU A 1 73 ? 9.057 -4.828 12.875 1.00 87.81 73 GLU A N 1
ATOM 556 C CA . GLU A 1 73 ? 10.477 -5.184 12.961 1.00 87.81 73 GLU A CA 1
ATOM 557 C C . GLU A 1 73 ? 11.177 -5.039 11.604 1.00 87.81 73 GLU A C 1
ATOM 559 O O . GLU A 1 73 ? 12.344 -4.654 11.544 1.00 87.81 73 GLU A O 1
ATOM 564 N N . ASN A 1 74 ? 10.450 -5.303 10.515 1.00 90.00 74 ASN A N 1
ATOM 565 C CA . ASN A 1 74 ? 10.907 -5.163 9.134 1.00 90.00 74 ASN A CA 1
ATOM 566 C C . ASN A 1 74 ? 9.910 -4.299 8.342 1.00 90.00 74 ASN A C 1
ATOM 568 O O . ASN A 1 74 ? 9.123 -4.824 7.545 1.00 90.00 74 ASN A O 1
ATOM 572 N N . PRO A 1 75 ? 9.903 -2.970 8.575 1.00 91.56 75 PRO A N 1
ATOM 573 C CA . PRO A 1 75 ? 8.846 -2.090 8.079 1.00 91.56 75 PRO A CA 1
ATOM 574 C C . PRO A 1 75 ? 8.957 -1.778 6.589 1.00 91.56 75 PRO A C 1
ATOM 576 O O . PRO A 1 75 ? 8.040 -1.185 6.025 1.00 91.56 75 PRO A O 1
ATOM 579 N N . VAL A 1 76 ? 10.070 -2.150 5.954 1.00 95.44 76 VAL A N 1
ATOM 580 C CA . VAL A 1 76 ? 10.347 -1.906 4.539 1.00 95.44 76 VAL A CA 1
ATOM 581 C C . VAL A 1 76 ? 10.982 -3.151 3.935 1.00 95.44 76 VAL A C 1
ATOM 583 O O . VAL A 1 76 ? 11.992 -3.637 4.440 1.00 95.44 76 VAL A O 1
ATOM 586 N N . THR A 1 77 ? 10.421 -3.625 2.827 1.00 95.19 77 THR A N 1
ATOM 587 C CA . THR A 1 77 ? 11.031 -4.636 1.959 1.00 95.19 77 THR A CA 1
ATOM 588 C C . THR A 1 77 ? 11.236 -4.031 0.582 1.00 95.19 77 THR A C 1
ATOM 590 O O . THR A 1 77 ? 10.298 -3.495 -0.005 1.00 95.19 77 THR A O 1
ATOM 593 N N . ARG A 1 78 ? 12.460 -4.125 0.059 1.00 94.94 78 ARG A N 1
ATOM 594 C CA . ARG A 1 78 ? 12.837 -3.605 -1.258 1.00 94.94 78 ARG A CA 1
ATOM 595 C C . ARG A 1 78 ? 13.451 -4.715 -2.098 1.00 94.94 78 ARG A C 1
ATOM 597 O O . ARG A 1 78 ? 14.399 -5.363 -1.662 1.00 94.94 78 ARG A O 1
ATOM 604 N N . HIS A 1 79 ? 12.928 -4.896 -3.303 1.00 95.62 79 HIS A N 1
ATOM 605 C CA . HIS A 1 79 ? 13.486 -5.772 -4.322 1.00 95.62 79 HIS A CA 1
ATOM 606 C C . HIS A 1 79 ? 14.069 -4.922 -5.446 1.00 95.62 79 HIS A C 1
ATOM 608 O O . HIS A 1 79 ? 13.345 -4.146 -6.068 1.00 95.62 79 HIS A O 1
ATOM 614 N N . GLU A 1 80 ? 15.366 -5.072 -5.700 1.00 96.38 80 GLU A N 1
ATOM 615 C CA . GLU A 1 80 ? 16.054 -4.436 -6.822 1.00 96.38 80 GLU A CA 1
ATOM 616 C C . GLU A 1 80 ? 16.195 -5.437 -7.967 1.00 96.38 80 GLU A C 1
ATOM 618 O O . GLU A 1 80 ? 16.700 -6.545 -7.774 1.00 96.38 80 GLU A O 1
ATOM 623 N N . PHE A 1 81 ? 15.738 -5.044 -9.151 1.00 95.81 81 PHE A N 1
ATOM 624 C CA . PHE A 1 81 ? 15.868 -5.830 -10.368 1.00 95.81 81 PHE A CA 1
ATOM 625 C C . PHE A 1 81 ? 17.269 -5.692 -10.971 1.00 95.81 81 PHE A C 1
ATOM 627 O O . PHE A 1 81 ? 18.053 -4.813 -10.616 1.00 95.81 81 PHE A O 1
ATOM 634 N N . ALA A 1 82 ? 17.590 -6.554 -11.938 1.00 95.06 82 ALA A N 1
ATOM 635 C CA . ALA A 1 82 ? 18.904 -6.565 -12.585 1.00 95.06 82 ALA A CA 1
ATOM 636 C C . ALA A 1 82 ? 19.217 -5.276 -13.366 1.00 95.06 82 ALA A C 1
ATOM 638 O O . ALA A 1 82 ? 20.385 -4.956 -13.581 1.00 95.06 82 ALA A O 1
ATOM 639 N N . ASP A 1 83 ? 18.187 -4.546 -13.793 1.00 93.06 83 ASP A N 1
ATOM 640 C CA . ASP A 1 83 ? 18.316 -3.251 -14.459 1.00 93.06 83 ASP A CA 1
ATOM 641 C C . ASP A 1 83 ? 18.494 -2.073 -13.478 1.00 93.06 83 ASP A C 1
ATOM 643 O O . ASP A 1 83 ? 18.651 -0.937 -13.918 1.00 93.06 83 ASP A O 1
ATOM 647 N N . GLY A 1 84 ? 18.483 -2.331 -12.163 1.00 93.31 84 GLY A N 1
ATOM 648 C CA . GLY A 1 84 ? 18.619 -1.345 -11.088 1.00 93.31 84 GLY A CA 1
ATOM 649 C C . GLY A 1 84 ? 17.315 -0.652 -10.678 1.00 93.31 84 GLY A C 1
ATOM 650 O O . GLY A 1 84 ? 17.304 0.104 -9.704 1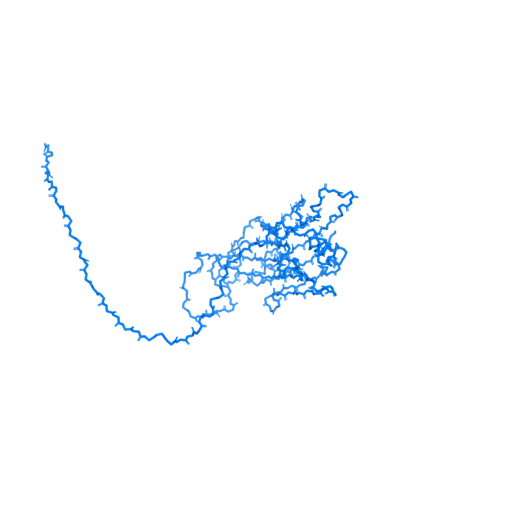.00 93.31 84 GLY A O 1
ATOM 651 N N . SER A 1 85 ? 16.209 -0.881 -11.393 1.00 94.62 85 SER A N 1
ATOM 652 C CA . SER A 1 85 ? 14.880 -0.449 -10.948 1.00 94.62 85 SER A CA 1
ATOM 653 C C . SER A 1 85 ? 14.417 -1.281 -9.747 1.00 94.62 85 SER A C 1
ATOM 655 O O . SER A 1 85 ? 14.995 -2.327 -9.450 1.00 94.62 85 SER A O 1
ATOM 657 N N . ALA A 1 86 ? 13.400 -0.829 -9.008 1.00 96.06 86 ALA A N 1
ATOM 658 C CA . ALA A 1 86 ? 12.985 -1.539 -7.797 1.00 96.06 86 ALA A CA 1
ATOM 659 C C . ALA A 1 86 ? 11.485 -1.471 -7.509 1.00 96.06 86 ALA A C 1
ATOM 661 O O . ALA A 1 86 ? 10.802 -0.521 -7.889 1.00 96.06 86 ALA A O 1
ATOM 662 N N . ILE A 1 87 ? 11.000 -2.472 -6.775 1.00 94.94 87 ILE A N 1
ATOM 663 C CA . ILE A 1 87 ? 9.718 -2.437 -6.066 1.00 94.94 87 ILE A CA 1
ATOM 664 C C . ILE A 1 87 ? 10.015 -2.378 -4.574 1.00 94.94 87 ILE A C 1
ATOM 666 O O . ILE A 1 87 ? 10.790 -3.177 -4.048 1.00 94.94 87 ILE A O 1
ATOM 670 N N . GLU A 1 88 ? 9.384 -1.441 -3.880 1.00 95.50 88 GLU A N 1
ATOM 671 C CA . GLU A 1 88 ? 9.448 -1.356 -2.425 1.00 95.50 88 GLU A CA 1
ATOM 672 C C . GLU A 1 88 ? 8.040 -1.393 -1.846 1.00 95.50 88 GLU A C 1
ATOM 674 O O . GLU A 1 88 ? 7.130 -0.713 -2.328 1.00 95.50 88 GLU A O 1
ATOM 679 N N . VAL A 1 89 ? 7.888 -2.168 -0.777 1.00 96.12 89 VAL A N 1
ATOM 680 C CA . VAL A 1 89 ? 6.685 -2.224 0.043 1.00 96.12 89 VAL A CA 1
ATOM 681 C C . VAL A 1 89 ? 7.054 -1.773 1.449 1.00 96.12 89 VAL A C 1
ATOM 683 O O . VAL A 1 89 ? 8.045 -2.232 2.016 1.00 96.12 89 VAL A O 1
ATOM 686 N N . SER A 1 90 ? 6.266 -0.870 2.022 1.00 95.75 90 SER A N 1
ATOM 687 C CA . SER A 1 90 ? 6.485 -0.348 3.367 1.00 95.75 90 SER A CA 1
ATOM 688 C C . SER A 1 90 ? 5.198 -0.238 4.171 1.00 95.75 90 SER A C 1
ATOM 690 O O . SER A 1 90 ? 4.100 -0.134 3.622 1.00 95.75 90 SER A O 1
ATOM 692 N N . ILE A 1 91 ? 5.334 -0.285 5.492 1.00 94.56 91 ILE A N 1
ATOM 693 C CA . ILE A 1 91 ? 4.235 -0.141 6.437 1.00 94.56 91 ILE A CA 1
ATOM 694 C C . ILE A 1 91 ? 4.560 0.977 7.413 1.00 94.56 91 ILE A C 1
ATOM 696 O O . ILE A 1 91 ? 5.699 1.145 7.845 1.00 94.56 91 ILE A O 1
ATOM 700 N N . ASN A 1 92 ? 3.554 1.780 7.732 1.00 91.75 92 ASN A N 1
ATOM 701 C CA . ASN A 1 92 ? 3.726 2.933 8.597 1.00 91.75 92 ASN A CA 1
ATOM 702 C C . ASN A 1 92 ? 2.457 3.212 9.400 1.00 91.75 92 ASN A C 1
ATOM 704 O O . ASN A 1 92 ? 1.344 3.045 8.894 1.00 91.75 92 ASN A O 1
ATOM 708 N N . VAL A 1 93 ? 2.633 3.710 10.623 1.00 89.25 93 VAL A N 1
ATOM 709 C CA . VAL A 1 93 ? 1.555 4.201 11.481 1.00 89.25 93 VAL A CA 1
ATOM 710 C C . VAL A 1 93 ? 1.845 5.632 11.887 1.00 89.25 93 VAL A C 1
ATOM 712 O O . VAL A 1 93 ? 2.866 5.940 12.496 1.00 89.25 93 VAL A O 1
ATOM 715 N N . THR A 1 94 ? 0.904 6.519 11.581 1.00 88.44 94 THR A N 1
ATOM 716 C CA . THR A 1 94 ? 1.002 7.936 11.927 1.00 88.44 94 THR A CA 1
ATOM 717 C C . THR A 1 94 ? -0.092 8.314 12.923 1.00 88.44 94 THR A C 1
ATOM 719 O O . THR A 1 94 ? -1.270 8.040 12.674 1.00 88.44 94 THR A O 1
ATOM 722 N N . PRO A 1 95 ? 0.251 8.931 14.068 1.00 84.12 95 PRO A N 1
ATOM 723 C CA . PRO A 1 95 ? -0.756 9.500 14.951 1.00 84.12 95 PRO A CA 1
ATOM 724 C C . PRO A 1 95 ? -1.434 10.679 14.250 1.00 84.12 95 PRO A C 1
ATOM 726 O O . PRO A 1 95 ? -0.771 11.521 13.639 1.00 84.12 95 PRO A O 1
ATOM 729 N N . SER A 1 96 ? -2.753 10.789 14.377 1.00 76.81 96 SER A N 1
ATOM 730 C CA . SER A 1 96 ? -3.465 11.993 13.950 1.00 76.81 96 SER A CA 1
ATOM 731 C C . SER A 1 96 ? -2.972 13.199 14.761 1.00 76.81 96 SER A C 1
ATOM 733 O O . SER A 1 96 ? -2.624 13.071 15.934 1.00 76.81 96 SER A O 1
ATOM 735 N N . LEU A 1 97 ? -2.968 14.401 14.173 1.00 58.81 97 LEU A N 1
ATOM 736 C CA . LEU A 1 97 ? -2.494 15.637 14.831 1.00 58.81 97 LEU A CA 1
ATOM 737 C C . LEU A 1 97 ? -3.180 15.914 16.189 1.00 58.81 97 LEU A C 1
ATOM 739 O O . LEU A 1 97 ? -2.603 16.547 17.070 1.00 58.81 97 LEU A O 1
ATOM 743 N N . THR A 1 98 ? -4.393 15.401 16.393 1.00 51.09 98 THR A N 1
ATOM 744 C CA . THR A 1 98 ? -5.133 15.437 17.664 1.00 51.09 98 THR A CA 1
ATOM 745 C C . THR A 1 98 ? -4.541 14.550 18.768 1.00 51.09 98 THR A C 1
ATOM 747 O O . THR A 1 98 ? -4.747 14.852 19.942 1.00 51.09 98 THR A O 1
ATOM 750 N N . ALA A 1 99 ? -3.778 13.507 18.429 1.00 48.69 99 ALA A N 1
ATOM 751 C CA . ALA A 1 99 ? -3.090 12.614 19.368 1.00 48.69 99 ALA A CA 1
ATOM 752 C C . ALA A 1 99 ? -1.704 13.139 19.805 1.00 48.69 99 ALA A C 1
ATOM 754 O O . ALA A 1 99 ? -1.167 12.694 20.815 1.00 48.69 99 ALA A O 1
ATOM 755 N N . GLN A 1 100 ? -1.146 14.154 19.126 1.00 47.12 100 GLN A N 1
ATOM 756 C CA . GLN A 1 100 ? 0.139 14.785 19.487 1.00 47.12 100 GLN A CA 1
ATOM 757 C C . GLN A 1 100 ? 0.089 15.656 20.761 1.00 47.12 100 GLN A C 1
ATOM 759 O O . GLN A 1 100 ? 1.050 16.365 21.083 1.00 47.12 100 GLN A O 1
ATOM 764 N N . LYS A 1 101 ? -1.005 15.625 21.533 1.00 36.84 101 LYS A N 1
ATOM 765 C CA . LYS A 1 101 ? -1.117 16.393 22.777 1.00 36.84 101 LYS A CA 1
ATOM 766 C C . LYS A 1 101 ? -0.352 15.706 23.922 1.00 36.84 101 LYS A C 1
ATOM 768 O O . LYS A 1 101 ? -0.942 15.079 24.788 1.00 36.84 101 LYS A O 1
ATOM 773 N N . ARG A 1 102 ? 0.975 15.884 23.882 1.00 39.19 102 ARG A N 1
ATOM 774 C CA . ARG A 1 102 ? 1.992 15.797 24.950 1.00 39.19 102 ARG A CA 1
ATOM 775 C C . ARG A 1 102 ? 1.687 14.835 26.108 1.00 39.19 102 ARG A C 1
ATOM 777 O O . ARG A 1 102 ? 1.081 15.234 27.099 1.00 39.19 102 ARG A O 1
ATOM 784 N N . VAL A 1 103 ? 2.312 13.661 26.065 1.00 39.03 103 VAL A N 1
ATOM 785 C CA . VAL A 1 103 ? 2.868 13.039 27.272 1.00 39.03 103 VAL A CA 1
ATOM 786 C C . VAL A 1 103 ? 4.387 13.085 27.134 1.00 39.03 103 VAL A C 1
ATOM 788 O O . VAL A 1 103 ? 4.949 12.827 26.074 1.00 39.03 103 VAL A O 1
ATOM 791 N N . SER A 1 104 ? 5.027 13.577 28.183 1.00 43.16 104 SER A N 1
ATOM 792 C CA . SER A 1 104 ? 6.456 13.823 28.315 1.00 43.16 104 SER A CA 1
ATOM 793 C C . SER A 1 104 ? 7.320 12.598 27.999 1.00 43.16 104 SER A C 1
ATOM 795 O O . SER A 1 104 ? 7.212 11.585 28.677 1.00 43.16 104 SER A O 1
ATOM 797 N N . GLY A 1 105 ? 8.251 12.760 27.058 1.00 39.62 105 GLY A N 1
ATOM 798 C CA . GLY A 1 105 ? 9.630 12.267 27.176 1.00 39.62 105 GLY A CA 1
ATOM 799 C C . GLY A 1 105 ? 9.930 10.783 26.966 1.00 39.62 105 GLY A C 1
ATOM 800 O O . GLY A 1 105 ? 11.099 10.475 26.764 1.00 39.62 105 GLY A O 1
ATOM 801 N N . GLU A 1 106 ? 8.951 9.882 26.953 1.00 36.38 106 GLU A N 1
ATOM 802 C CA . GLU A 1 106 ? 9.208 8.449 26.749 1.00 36.38 106 GLU A CA 1
ATOM 803 C C . GLU A 1 106 ? 8.421 7.915 25.549 1.00 36.38 106 GLU A C 1
ATOM 805 O O . GLU A 1 106 ? 7.190 7.915 25.528 1.00 36.38 106 GLU A O 1
ATOM 810 N N . ILE A 1 107 ? 9.153 7.459 24.528 1.00 38.41 107 ILE A N 1
ATOM 811 C CA . ILE A 1 107 ? 8.605 6.671 23.423 1.00 38.41 107 ILE A CA 1
ATOM 812 C C . ILE A 1 107 ? 8.335 5.277 23.997 1.00 38.41 107 ILE A C 1
ATOM 814 O O . ILE A 1 107 ? 9.221 4.428 24.043 1.00 38.41 107 ILE A O 1
ATOM 818 N N . SER A 1 108 ? 7.127 5.071 24.519 1.00 39.66 108 SER A N 1
ATOM 819 C CA . SER A 1 108 ? 6.656 3.735 24.882 1.00 39.66 108 SER A CA 1
ATOM 820 C C . SER A 1 108 ? 6.472 2.905 23.603 1.00 39.66 108 SER A C 1
ATOM 822 O O . SER A 1 108 ? 5.947 3.439 22.624 1.00 39.66 108 SER A O 1
ATOM 824 N N . PRO A 1 109 ? 6.843 1.611 23.594 1.00 45.28 109 PRO A N 1
ATOM 825 C CA . PRO A 1 109 ? 6.570 0.709 22.472 1.00 45.28 109 PRO A CA 1
ATOM 826 C C . PRO A 1 109 ? 5.068 0.433 22.273 1.00 45.28 109 PRO A C 1
ATOM 828 O O . PRO A 1 109 ? 4.679 -0.154 21.272 1.00 45.28 109 PRO A O 1
ATOM 831 N N . PHE A 1 110 ? 4.211 0.860 23.207 1.00 54.38 110 PHE A N 1
ATOM 832 C CA . PHE A 1 110 ? 2.759 0.745 23.093 1.00 54.38 110 PHE A CA 1
ATOM 833 C C . PHE A 1 110 ? 2.158 2.007 22.475 1.00 54.38 110 PHE A C 1
ATOM 835 O O . PHE A 1 110 ? 2.451 3.121 22.922 1.00 54.38 110 PHE A O 1
ATOM 842 N N . LEU A 1 111 ? 1.263 1.835 21.494 1.00 66.88 111 LEU A N 1
ATOM 843 C CA . LEU A 1 111 ? 0.474 2.942 20.954 1.00 66.88 111 LEU A CA 1
ATOM 844 C C . LEU A 1 111 ? -0.253 3.645 22.103 1.00 66.88 111 LEU A C 1
ATOM 846 O O . LEU A 1 111 ? -1.011 3.029 22.848 1.00 66.88 111 LEU A O 1
ATOM 850 N N . ALA A 1 112 ? -0.021 4.943 22.264 1.00 76.31 112 ALA A N 1
ATOM 851 C CA . ALA A 1 112 ? -0.762 5.735 23.231 1.00 76.31 112 ALA A CA 1
ATOM 852 C C . ALA A 1 112 ? -2.258 5.745 22.879 1.00 76.31 112 ALA A C 1
ATOM 854 O O . ALA A 1 112 ? -2.657 5.516 21.739 1.00 76.31 112 ALA A O 1
ATOM 855 N N . ALA A 1 113 ? -3.113 6.041 23.857 1.00 82.56 113 ALA A N 1
ATOM 856 C CA . ALA A 1 113 ? -4.522 6.252 23.564 1.00 82.56 113 ALA A CA 1
ATOM 857 C C . ALA A 1 113 ? -4.678 7.410 22.562 1.00 82.56 113 ALA A C 1
ATOM 859 O O . ALA A 1 113 ? -4.184 8.514 22.799 1.00 82.56 113 ALA A O 1
ATOM 860 N N . GLY A 1 114 ? -5.365 7.173 21.447 1.00 86.75 114 GLY A N 1
ATOM 861 C CA . GLY A 1 114 ? -5.426 8.155 20.374 1.00 86.75 114 GLY A CA 1
ATOM 862 C C . GLY A 1 114 ? -5.993 7.622 19.071 1.00 86.75 114 GLY A C 1
ATOM 863 O O . GLY A 1 114 ? -6.400 6.465 18.965 1.00 86.75 114 GLY A O 1
ATOM 864 N N . GLU A 1 115 ? -6.033 8.515 18.088 1.00 90.88 115 GLU A N 1
ATOM 865 C CA . GLU A 1 115 ? -6.395 8.216 16.706 1.00 90.88 115 GLU A CA 1
ATOM 866 C C . GLU A 1 115 ? -5.127 8.069 15.866 1.00 90.88 115 GLU A C 1
ATOM 868 O O . GLU A 1 115 ? -4.188 8.861 15.997 1.00 90.88 115 GLU A O 1
ATOM 873 N N . TYR A 1 116 ? -5.120 7.048 15.018 1.00 91.06 116 TYR A N 1
ATOM 874 C CA . TYR A 1 116 ? -3.993 6.655 14.190 1.00 91.06 116 TYR A CA 1
ATOM 875 C C . TYR A 1 116 ? -4.459 6.354 12.769 1.00 91.06 116 TYR A C 1
ATOM 877 O O . TYR A 1 116 ? -5.594 5.930 12.539 1.00 91.06 116 TYR A O 1
ATOM 885 N N . THR A 1 117 ? -3.552 6.548 11.817 1.00 93.88 117 THR A N 1
ATOM 886 C CA . THR A 1 117 ? -3.678 6.049 10.447 1.00 93.88 117 THR A CA 1
ATOM 887 C C . THR A 1 117 ? -2.559 5.050 10.204 1.00 93.88 117 THR A C 1
ATOM 889 O O . THR A 1 117 ? -1.388 5.432 10.162 1.00 93.88 117 THR A O 1
ATOM 892 N N . ALA A 1 118 ? -2.927 3.779 10.071 1.00 93.62 118 ALA A N 1
ATOM 893 C CA . ALA A 1 118 ? -2.032 2.741 9.587 1.00 93.62 118 ALA A CA 1
ATOM 894 C C . ALA A 1 118 ? -2.091 2.694 8.060 1.00 93.62 118 ALA A C 1
ATOM 896 O O . ALA A 1 118 ? -3.147 2.921 7.465 1.00 93.62 118 ALA A O 1
ATOM 897 N N . SER A 1 119 ? -0.958 2.409 7.434 1.00 95.44 119 SER A N 1
ATOM 898 C CA . SER A 1 119 ? -0.821 2.434 5.984 1.00 95.44 119 SER A CA 1
ATOM 899 C C . SER A 1 119 ? 0.131 1.353 5.503 1.00 95.44 119 SER A C 1
ATOM 901 O O . SER A 1 119 ? 1.183 1.162 6.105 1.00 95.44 119 SER A O 1
ATOM 903 N N . VAL A 1 120 ? -0.229 0.680 4.413 1.00 96.38 120 VAL A N 1
ATOM 904 C CA . VAL A 1 120 ? 0.680 -0.169 3.636 1.00 96.38 120 VAL A CA 1
ATOM 905 C C . VAL A 1 120 ? 0.851 0.466 2.262 1.00 96.38 120 VAL A C 1
ATOM 907 O O . VAL A 1 120 ? -0.129 0.782 1.588 1.00 96.38 120 VAL A O 1
ATOM 910 N N . THR A 1 121 ? 2.098 0.715 1.885 1.00 96.25 121 THR A N 1
ATOM 911 C CA . THR A 1 121 ? 2.486 1.432 0.672 1.00 96.25 121 THR A CA 1
ATOM 912 C C . THR A 1 121 ? 3.307 0.525 -0.215 1.00 96.25 121 THR A C 1
ATOM 914 O O . THR A 1 121 ? 4.170 -0.197 0.266 1.00 96.25 121 THR A O 1
ATOM 917 N N . MET A 1 122 ? 3.073 0.611 -1.513 1.00 94.75 122 MET A N 1
ATOM 918 C CA . MET A 1 122 ? 3.859 -0.037 -2.545 1.00 94.75 122 MET A CA 1
ATOM 919 C C . MET A 1 122 ? 4.251 1.010 -3.583 1.00 94.75 122 MET A C 1
ATOM 921 O O . MET A 1 122 ? 3.426 1.838 -3.974 1.00 94.75 122 MET A O 1
ATOM 925 N N . LYS A 1 123 ? 5.502 0.986 -4.034 1.00 94.12 123 LYS A N 1
ATOM 926 C CA . LYS A 1 123 ? 6.013 1.930 -5.030 1.00 94.12 123 LYS A CA 1
ATOM 927 C C . LYS A 1 123 ? 6.935 1.247 -6.033 1.00 94.12 123 LYS A C 1
ATOM 929 O O . LYS A 1 123 ? 7.664 0.322 -5.677 1.00 94.12 123 LYS A O 1
ATOM 934 N N . GLY A 1 124 ? 6.918 1.753 -7.263 1.00 92.81 124 GLY A N 1
ATOM 935 C CA . GLY A 1 124 ? 7.891 1.416 -8.301 1.00 92.81 124 GLY A CA 1
ATOM 936 C C . GLY A 1 124 ? 8.930 2.520 -8.444 1.00 92.81 124 GLY A C 1
ATOM 937 O O . GLY A 1 124 ? 8.572 3.680 -8.646 1.00 92.81 124 GLY A O 1
ATOM 938 N N . GLU A 1 125 ? 10.208 2.172 -8.349 1.00 93.56 125 GLU A N 1
ATOM 939 C CA . GLU A 1 125 ? 11.346 3.088 -8.427 1.00 93.56 125 GLU A CA 1
ATOM 940 C C . GLU A 1 125 ? 12.045 2.983 -9.784 1.00 93.56 125 GLU A C 1
ATOM 942 O O . GLU A 1 125 ? 12.261 1.894 -10.314 1.00 93.56 125 GLU A O 1
ATOM 947 N N . SER A 1 126 ? 12.435 4.131 -10.332 1.00 90.19 126 SER A N 1
ATOM 948 C CA . SER A 1 126 ? 13.206 4.227 -11.569 1.00 90.19 126 SER A CA 1
ATOM 949 C C . SER A 1 126 ? 14.656 4.570 -11.255 1.00 90.19 126 SER A C 1
ATOM 951 O O . SER A 1 126 ? 14.944 5.624 -10.684 1.00 90.19 126 SER A O 1
ATOM 953 N N . VAL A 1 127 ? 15.580 3.717 -11.697 1.00 91.12 127 VAL A N 1
ATOM 954 C CA . VAL A 1 127 ? 17.024 3.994 -11.635 1.00 91.12 127 VAL A CA 1
ATOM 955 C C . VAL A 1 127 ? 17.420 5.175 -12.524 1.00 91.12 127 VAL A C 1
ATOM 957 O O . VAL A 1 127 ? 18.313 5.943 -12.179 1.00 91.12 127 VAL A O 1
ATOM 960 N N . VAL A 1 128 ? 16.710 5.364 -13.641 1.00 87.12 128 VAL A N 1
ATOM 961 C CA . VAL A 1 128 ? 16.980 6.410 -14.640 1.00 87.12 128 VAL A CA 1
ATOM 962 C C . VAL A 1 128 ? 16.727 7.801 -14.061 1.00 87.12 128 VAL A C 1
ATOM 964 O O . VAL A 1 128 ? 17.426 8.760 -14.379 1.00 87.12 128 VAL A O 1
ATOM 967 N N . THR A 1 129 ? 15.721 7.921 -13.194 1.00 84.69 129 THR A N 1
ATOM 968 C CA . THR A 1 129 ? 15.289 9.206 -12.625 1.00 84.69 129 THR A CA 1
ATOM 969 C C . THR A 1 129 ? 15.611 9.354 -11.141 1.00 84.69 129 THR A C 1
ATOM 971 O O . THR A 1 129 ? 15.493 10.457 -10.610 1.00 84.69 129 THR A O 1
ATOM 974 N N . GLY A 1 130 ? 16.015 8.272 -10.470 1.00 83.94 130 GLY A N 1
ATOM 975 C CA . GLY A 1 130 ? 16.328 8.247 -9.041 1.00 83.94 130 GLY A CA 1
ATOM 976 C C . GLY A 1 130 ? 15.114 8.461 -8.131 1.00 83.94 130 GLY A C 1
ATOM 977 O O . GLY A 1 130 ? 15.281 8.859 -6.981 1.00 83.94 130 GLY A O 1
ATOM 978 N N . GLY A 1 131 ? 13.894 8.258 -8.640 1.00 87.81 131 GLY A N 1
ATOM 979 C CA . GLY A 1 131 ? 12.658 8.526 -7.908 1.00 87.81 131 GLY A CA 1
ATOM 980 C C . GLY A 1 131 ? 11.534 7.544 -8.220 1.00 87.81 131 GLY A C 1
ATOM 981 O O . GLY A 1 131 ? 11.658 6.661 -9.071 1.00 87.81 131 GLY A O 1
ATOM 982 N N . ASN A 1 132 ? 10.412 7.723 -7.524 1.00 91.69 132 ASN A N 1
ATOM 983 C CA . ASN A 1 132 ? 9.245 6.857 -7.664 1.00 91.69 132 ASN A CA 1
ATOM 984 C C . ASN A 1 132 ? 8.501 7.181 -8.961 1.00 91.69 132 ASN A C 1
ATOM 986 O O . ASN A 1 132 ? 8.107 8.324 -9.194 1.00 91.69 132 ASN A O 1
ATOM 990 N N . MET A 1 133 ? 8.257 6.166 -9.779 1.00 88.88 133 MET A N 1
ATOM 991 C CA . MET A 1 133 ? 7.368 6.257 -10.932 1.00 88.88 133 MET A CA 1
ATOM 992 C C . MET A 1 133 ? 5.908 6.314 -10.477 1.00 88.88 133 MET A C 1
ATOM 994 O O . MET A 1 133 ? 5.109 7.102 -10.980 1.00 88.88 133 MET A O 1
ATOM 998 N N . TRP A 1 134 ? 5.546 5.496 -9.500 1.00 90.50 134 TRP A N 1
ATOM 999 C CA . TRP A 1 134 ? 4.204 5.448 -8.938 1.00 90.50 134 TRP A CA 1
ATOM 1000 C C . TRP A 1 134 ? 4.267 4.986 -7.488 1.00 90.50 134 TRP A C 1
ATOM 1002 O O . TRP A 1 134 ? 5.215 4.315 -7.078 1.00 90.50 134 TRP A O 1
ATOM 1012 N N . VAL A 1 135 ? 3.256 5.366 -6.719 1.00 94.19 135 VAL A N 1
ATOM 1013 C CA . VAL A 1 135 ? 3.075 5.006 -5.317 1.00 94.19 135 VAL A CA 1
ATOM 1014 C C . VAL A 1 135 ? 1.595 4.727 -5.109 1.00 94.19 135 VAL A C 1
ATOM 1016 O O . VAL A 1 135 ? 0.760 5.572 -5.419 1.00 94.19 135 VAL A O 1
ATOM 1019 N N . TYR A 1 136 ? 1.272 3.554 -4.583 1.00 94.44 136 TYR A N 1
ATOM 1020 C CA . TYR A 1 136 ? -0.063 3.209 -4.121 1.00 94.44 136 TYR A CA 1
ATOM 1021 C C . TYR A 1 136 ? -0.022 2.941 -2.617 1.00 94.44 136 TYR A C 1
ATOM 1023 O O . TYR A 1 136 ? 0.810 2.166 -2.150 1.00 94.44 136 TYR A O 1
ATOM 1031 N N . THR A 1 137 ? -0.931 3.550 -1.861 1.00 96.25 137 THR A N 1
ATOM 1032 C CA . THR A 1 137 ? -1.019 3.374 -0.408 1.00 96.25 137 THR A CA 1
ATOM 1033 C C . THR A 1 137 ? -2.443 3.040 -0.000 1.00 96.25 137 THR A C 1
ATOM 1035 O O . THR A 1 137 ? -3.357 3.822 -0.247 1.00 96.25 137 THR A O 1
ATOM 1038 N N . LEU A 1 138 ? -2.622 1.919 0.695 1.00 97.19 138 LEU A N 1
ATOM 1039 C CA . LEU A 1 138 ? -3.853 1.586 1.406 1.00 97.19 138 LEU A CA 1
ATOM 1040 C C . LEU A 1 138 ? -3.777 2.141 2.829 1.00 97.19 138 LEU A C 1
ATOM 1042 O O . LEU A 1 138 ? -2.846 1.820 3.565 1.00 97.19 138 LEU A O 1
ATOM 1046 N N . ASN A 1 139 ? -4.781 2.916 3.234 1.00 96.25 139 ASN A N 1
ATOM 1047 C CA . ASN A 1 139 ? -4.855 3.547 4.548 1.00 96.25 139 ASN A CA 1
ATOM 1048 C C . ASN A 1 139 ? -6.062 3.046 5.349 1.00 96.25 139 ASN A C 1
ATOM 1050 O O . ASN A 1 139 ? -7.174 2.943 4.825 1.00 96.25 139 ASN A O 1
ATOM 1054 N N . GLN A 1 140 ? -5.858 2.835 6.650 1.00 96.12 140 GLN A N 1
ATOM 1055 C CA . GLN A 1 140 ? -6.900 2.507 7.617 1.00 96.12 140 GLN A CA 1
ATOM 1056 C C . GLN A 1 140 ? -6.790 3.400 8.853 1.00 96.12 140 GLN A C 1
ATOM 1058 O O . GLN A 1 140 ? -5.788 3.386 9.571 1.00 96.12 140 GLN A O 1
ATOM 1063 N N . LYS A 1 141 ? -7.866 4.134 9.147 1.00 94.88 141 LYS A N 1
ATOM 1064 C CA . LYS A 1 141 ? -7.985 4.920 10.379 1.00 94.88 141 LYS A CA 1
ATOM 1065 C C . LYS A 1 141 ? -8.579 4.093 11.507 1.00 94.88 141 LYS A C 1
ATOM 1067 O O . LYS A 1 141 ? -9.539 3.344 11.306 1.00 94.88 141 LYS A O 1
ATOM 1072 N N . TYR A 1 142 ? -8.038 4.260 12.704 1.00 92.62 142 TYR A N 1
ATOM 1073 C CA . TYR A 1 142 ? -8.531 3.594 13.903 1.00 92.62 142 TYR A CA 1
ATOM 1074 C C . TYR A 1 142 ? -8.218 4.396 15.163 1.00 92.62 142 TYR A C 1
ATOM 1076 O O . TYR A 1 142 ? -7.397 5.313 15.165 1.00 92.62 142 TYR A O 1
ATOM 1084 N N . LYS A 1 143 ? -8.906 4.051 16.250 1.00 92.19 143 LYS A N 1
ATOM 1085 C CA . LYS A 1 143 ? -8.657 4.574 17.590 1.00 92.19 143 LYS A CA 1
ATOM 1086 C C . LYS A 1 143 ? -8.315 3.431 18.521 1.00 92.19 143 LYS A C 1
ATOM 1088 O O . LYS A 1 143 ? -8.935 2.372 18.462 1.00 92.19 143 LYS A O 1
ATOM 1093 N N . THR A 1 144 ? -7.361 3.670 19.408 1.00 87.62 144 THR A N 1
ATOM 1094 C CA . THR A 1 144 ? -6.968 2.736 20.466 1.00 87.62 144 THR A CA 1
ATOM 1095 C C . THR A 1 144 ? -6.994 3.440 21.816 1.00 87.62 144 THR A C 1
ATOM 1097 O O . THR A 1 144 ? -6.826 4.657 21.898 1.00 87.62 144 THR A O 1
ATOM 1100 N N . ASN A 1 145 ? -7.231 2.687 22.888 1.00 86.06 145 ASN A N 1
ATOM 1101 C CA . ASN A 1 145 ? -7.004 3.152 24.262 1.00 86.06 145 ASN A CA 1
ATOM 1102 C C . ASN A 1 145 ? -5.613 2.745 24.799 1.00 86.06 145 ASN A C 1
ATOM 1104 O O . ASN A 1 145 ? -5.365 2.871 25.995 1.00 86.06 145 ASN A O 1
ATOM 1108 N N . GLY A 1 146 ? -4.750 2.221 23.924 1.00 77.81 146 GLY A N 1
ATOM 1109 C CA . GLY A 1 146 ? -3.419 1.688 24.220 1.00 77.81 146 GLY A CA 1
ATOM 1110 C C . GLY A 1 146 ? -3.377 0.214 24.620 1.00 77.81 146 GLY A C 1
ATOM 1111 O O . GLY A 1 146 ? -2.303 -0.333 24.828 1.00 77.81 146 GLY A O 1
ATOM 1112 N N . THR A 1 147 ? -4.536 -0.441 24.703 1.00 80.31 147 THR A N 1
ATOM 1113 C CA . THR A 1 147 ? -4.638 -1.891 24.960 1.00 80.31 147 THR A CA 1
ATOM 1114 C C . THR A 1 147 ? -5.505 -2.607 23.938 1.00 80.31 147 THR A C 1
ATOM 1116 O O . THR A 1 147 ? -5.276 -3.778 23.655 1.00 80.31 147 THR A O 1
ATOM 1119 N N . LYS A 1 148 ? -6.508 -1.910 23.398 1.00 86.44 148 LYS A N 1
ATOM 1120 C CA . LYS A 1 148 ? -7.380 -2.423 22.355 1.00 86.44 148 LYS A CA 1
ATOM 1121 C C . LYS A 1 148 ? -7.825 -1.336 21.391 1.00 86.44 148 LYS A C 1
ATOM 1123 O O . LYS A 1 148 ? -7.989 -0.173 21.782 1.00 86.44 148 LYS A O 1
ATOM 1128 N N . ILE A 1 149 ? -8.120 -1.743 20.164 1.00 89.50 149 ILE A N 1
ATOM 1129 C CA . ILE A 1 149 ? -8.860 -0.927 19.205 1.00 89.50 149 ILE A CA 1
ATOM 1130 C C . ILE A 1 149 ? -10.274 -0.686 19.750 1.00 89.50 149 ILE A C 1
ATOM 1132 O O . ILE A 1 149 ? -10.974 -1.601 20.176 1.00 89.50 149 ILE A O 1
ATOM 1136 N N . THR A 1 150 ? -10.688 0.577 19.784 1.00 91.69 150 THR A N 1
ATOM 1137 C CA . THR A 1 150 ? -11.996 1.005 20.306 1.00 91.69 150 THR A CA 1
ATOM 1138 C C . THR A 1 150 ? -12.943 1.477 19.214 1.00 91.69 150 THR A C 1
ATOM 1140 O O . THR A 1 150 ? -14.148 1.564 19.440 1.00 91.69 150 THR A O 1
ATOM 1143 N N . TRP A 1 151 ? -12.402 1.798 18.042 1.00 92.50 151 TRP A N 1
ATOM 1144 C CA . TRP A 1 151 ? -13.147 2.220 16.867 1.00 92.50 151 TRP A CA 1
ATOM 1145 C C . TRP A 1 151 ? -12.255 2.106 15.630 1.00 92.50 151 TRP A C 1
ATOM 1147 O O . TRP A 1 151 ? -11.043 2.311 15.714 1.00 92.50 151 TRP A O 1
ATOM 1157 N N . ASN A 1 152 ? -12.860 1.857 14.476 1.00 92.69 152 ASN A N 1
ATOM 1158 C CA . ASN A 1 152 ? -12.206 1.920 13.178 1.00 92.69 152 ASN A CA 1
ATOM 1159 C C . ASN A 1 152 ? -13.122 2.565 12.144 1.00 92.69 152 ASN A C 1
ATOM 1161 O O . ASN A 1 152 ? -14.344 2.437 12.215 1.00 92.69 152 ASN A O 1
ATOM 1165 N N . GLU A 1 153 ? -12.519 3.232 11.165 1.00 92.94 153 GLU A N 1
ATOM 1166 C CA . GLU A 1 153 ? -13.249 3.707 9.995 1.00 92.94 153 GLU A CA 1
ATOM 1167 C C . GLU A 1 153 ? -13.788 2.494 9.226 1.00 92.94 153 GLU A C 1
ATOM 1169 O O . GLU A 1 153 ? -13.055 1.528 8.988 1.00 92.94 153 GLU A O 1
ATOM 1174 N N . GLY A 1 154 ? -15.074 2.524 8.869 1.00 89.88 154 GLY A N 1
ATOM 1175 C CA . GLY A 1 154 ? -15.745 1.405 8.194 1.00 89.88 154 GLY A CA 1
ATOM 1176 C C . GLY A 1 154 ? -15.347 1.244 6.725 1.00 89.88 154 GLY A C 1
ATOM 1177 O O . GLY A 1 154 ? -15.685 0.243 6.098 1.00 89.88 154 GLY A O 1
ATOM 1178 N N . SER A 1 155 ? -14.640 2.223 6.166 1.00 92.12 155 SER A N 1
ATOM 1179 C CA . SER A 1 155 ? -14.145 2.206 4.794 1.00 92.12 155 SER A CA 1
ATOM 1180 C C . SER A 1 155 ? -12.674 2.621 4.795 1.00 92.12 155 SER A C 1
ATOM 1182 O O . SER A 1 155 ? -12.374 3.734 5.236 1.00 92.12 155 SER A O 1
ATOM 1184 N N . PRO A 1 156 ? -11.746 1.766 4.323 1.00 94.44 156 PRO A N 1
ATOM 1185 C CA . PRO A 1 156 ? -10.378 2.207 4.120 1.00 94.44 156 PRO A CA 1
ATOM 1186 C C . PRO A 1 156 ? -10.345 3.134 2.901 1.00 94.44 156 PRO A C 1
ATOM 1188 O O . PRO A 1 156 ? -11.327 3.251 2.163 1.00 94.44 156 PRO A O 1
ATOM 1191 N N . TYR A 1 157 ? -9.211 3.782 2.666 1.00 94.62 157 TYR A N 1
ATOM 1192 C CA . TYR A 1 157 ? -9.024 4.598 1.469 1.00 94.62 157 TYR A CA 1
ATOM 1193 C C . TYR A 1 157 ? -7.651 4.360 0.851 1.00 94.62 157 TYR A C 1
ATOM 1195 O O . TYR A 1 157 ? -6.643 4.252 1.555 1.00 94.62 157 TYR A O 1
ATOM 1203 N N . GLY A 1 158 ? -7.623 4.285 -0.474 1.00 94.38 158 GLY A N 1
ATOM 1204 C CA . GLY A 1 158 ? -6.401 4.271 -1.255 1.00 94.38 158 GLY A CA 1
ATOM 1205 C C . GLY A 1 158 ? -5.957 5.675 -1.631 1.00 94.38 158 GLY A C 1
ATOM 1206 O O . GLY A 1 158 ? -6.774 6.580 -1.810 1.00 94.38 158 GLY A O 1
ATOM 1207 N N . THR A 1 159 ? -4.654 5.859 -1.780 1.00 94.81 159 THR A N 1
ATOM 1208 C CA . THR A 1 159 ? -4.070 7.013 -2.466 1.00 94.81 159 THR A CA 1
ATOM 1209 C C . THR A 1 159 ? -3.130 6.512 -3.545 1.00 94.81 159 THR A C 1
ATOM 1211 O O . THR A 1 159 ? -2.383 5.560 -3.320 1.00 94.81 159 THR A O 1
ATOM 1214 N N . PHE A 1 160 ? -3.168 7.150 -4.711 1.00 93.06 160 PHE A N 1
ATOM 1215 C CA . PHE A 1 160 ? -2.286 6.831 -5.822 1.00 93.06 160 PHE A CA 1
ATOM 1216 C C . PHE A 1 160 ? -1.646 8.092 -6.362 1.00 93.06 160 PHE A C 1
ATOM 1218 O O . PHE A 1 160 ? -2.333 8.976 -6.874 1.00 93.06 160 PHE A O 1
ATOM 1225 N N . ASP A 1 161 ? -0.327 8.134 -6.262 1.00 92.12 161 ASP A N 1
ATOM 1226 C CA . ASP A 1 161 ? 0.490 9.225 -6.753 1.00 92.12 161 ASP A CA 1
ATOM 1227 C C . ASP A 1 161 ? 1.398 8.706 -7.857 1.00 92.12 161 ASP A C 1
ATOM 1229 O O . ASP A 1 161 ? 2.009 7.641 -7.751 1.00 92.12 161 ASP A O 1
ATOM 1233 N N . LYS A 1 162 ? 1.512 9.480 -8.933 1.00 88.69 162 LYS A N 1
ATOM 1234 C CA . LYS A 1 162 ? 2.422 9.179 -10.032 1.00 88.69 162 LYS A CA 1
ATOM 1235 C C . LYS A 1 162 ? 3.131 10.432 -10.500 1.00 88.69 162 LYS A C 1
ATOM 1237 O O . LYS A 1 162 ? 2.564 11.526 -10.505 1.00 88.69 162 LYS A O 1
ATOM 1242 N N . VAL A 1 163 ? 4.375 10.274 -10.931 1.00 85.31 163 VAL A N 1
ATOM 1243 C CA . VAL A 1 163 ? 5.065 11.336 -11.670 1.00 85.31 163 VAL A CA 1
ATOM 1244 C C . VAL A 1 163 ? 4.443 11.482 -13.055 1.00 85.31 163 VAL A C 1
ATOM 1246 O O . VAL A 1 163 ? 3.877 10.543 -13.604 1.00 85.31 163 VAL A O 1
ATOM 1249 N N . TRP A 1 164 ? 4.541 12.673 -13.642 1.00 79.62 164 TRP A N 1
ATOM 1250 C CA . TRP A 1 164 ? 3.847 13.002 -14.893 1.00 79.62 164 TRP A CA 1
ATOM 1251 C C . TRP A 1 164 ? 4.270 12.132 -16.097 1.00 79.62 164 TRP A C 1
ATOM 1253 O O . TRP A 1 164 ? 3.502 12.008 -17.044 1.00 79.62 164 TRP A O 1
ATOM 1263 N N . TYR A 1 165 ? 5.475 11.551 -16.060 1.00 74.56 165 TYR A N 1
ATOM 1264 C CA . TYR A 1 165 ? 6.004 10.623 -17.071 1.00 74.56 165 TYR A CA 1
ATOM 1265 C C . TYR A 1 165 ? 5.735 9.149 -16.737 1.00 74.56 165 TYR A C 1
ATOM 1267 O O . TYR A 1 165 ? 6.147 8.261 -17.480 1.00 74.56 165 TYR A O 1
ATOM 1275 N N . SER A 1 166 ? 5.100 8.876 -15.597 1.00 81.25 166 SER A N 1
ATOM 1276 C CA . SER A 1 166 ? 4.746 7.521 -15.208 1.00 81.25 166 SER A CA 1
ATOM 1277 C C . SER A 1 166 ? 3.696 6.971 -16.148 1.00 81.25 166 SER A C 1
ATOM 1279 O O . SER A 1 166 ? 2.668 7.605 -16.401 1.00 81.25 166 SER A O 1
ATOM 1281 N N . LEU A 1 167 ? 3.956 5.759 -16.614 1.00 77.00 167 LEU A N 1
ATOM 1282 C CA . LEU A 1 167 ? 3.044 5.034 -17.475 1.00 77.00 167 LEU A CA 1
ATOM 1283 C C . LEU A 1 167 ? 1.931 4.363 -16.679 1.00 77.00 167 LEU A C 1
ATOM 1285 O O . LEU A 1 167 ? 1.036 3.825 -17.291 1.00 77.00 167 LEU A O 1
ATOM 1289 N N . TRP A 1 168 ? 1.945 4.362 -15.348 1.00 83.31 168 TRP A N 1
ATOM 1290 C CA . TRP A 1 168 ? 0.952 3.614 -14.578 1.00 83.31 168 TRP A CA 1
ATOM 1291 C C . TRP A 1 168 ? -0.320 4.415 -14.316 1.00 83.31 168 TRP A C 1
ATOM 1293 O O . TRP A 1 168 ? -0.281 5.622 -14.089 1.00 83.31 168 TRP A O 1
ATOM 1303 N N . GLY A 1 169 ? -1.462 3.743 -14.311 1.00 85.38 169 GLY A N 1
ATOM 1304 C CA . GLY A 1 169 ? -2.759 4.282 -13.920 1.00 85.38 169 GLY A CA 1
ATOM 1305 C C . GLY A 1 169 ? -3.543 3.268 -13.095 1.00 85.38 169 GLY A C 1
ATOM 1306 O O . GLY A 1 169 ? -3.237 2.078 -13.116 1.00 85.38 169 GLY A O 1
ATOM 1307 N N . ILE A 1 170 ? -4.550 3.750 -12.364 1.00 87.06 170 ILE A N 1
ATOM 1308 C CA . ILE A 1 170 ? -5.558 2.897 -11.728 1.00 87.06 170 ILE A CA 1
ATOM 1309 C C . ILE A 1 170 ? -6.757 2.801 -12.666 1.00 87.06 170 ILE A C 1
ATOM 1311 O O . ILE A 1 170 ? -7.410 3.809 -12.929 1.00 87.06 170 ILE A O 1
ATOM 1315 N N . ASP A 1 171 ? -7.079 1.587 -13.105 1.00 87.88 171 ASP A N 1
ATOM 1316 C CA . ASP A 1 171 ? -8.319 1.303 -13.834 1.00 87.88 171 ASP A CA 1
ATOM 1317 C C . ASP A 1 171 ? -9.510 1.206 -12.873 1.00 87.88 171 ASP A C 1
ATOM 1319 O O . ASP A 1 171 ? -10.614 1.668 -13.159 1.00 87.88 171 ASP A O 1
ATOM 1323 N N . SER A 1 172 ? -9.298 0.541 -11.736 1.00 88.31 172 SER A N 1
ATOM 1324 C CA . SER A 1 172 ? -10.322 0.310 -10.722 1.00 88.31 172 SER A CA 1
ATOM 1325 C C . SER A 1 172 ? -9.702 -0.033 -9.376 1.00 88.31 172 SER A C 1
ATOM 1327 O O . SER A 1 172 ? -8.628 -0.632 -9.315 1.00 88.31 172 SER A O 1
ATOM 1329 N N . GLU A 1 173 ? -10.430 0.256 -8.304 1.00 92.88 173 GLU A N 1
ATOM 1330 C CA . GLU A 1 173 ? -10.033 -0.055 -6.937 1.00 92.88 173 GLU A CA 1
ATOM 1331 C C . GLU A 1 173 ? -11.226 -0.625 -6.162 1.00 92.88 173 GLU A C 1
ATOM 1333 O O . GLU A 1 173 ? -12.347 -0.126 -6.260 1.00 92.88 173 GLU A O 1
ATOM 1338 N N . THR A 1 174 ? -10.988 -1.687 -5.394 1.00 94.12 174 THR A N 1
ATOM 1339 C CA . THR A 1 174 ? -11.948 -2.260 -4.448 1.00 94.12 174 THR A CA 1
ATOM 1340 C C . THR A 1 174 ? -11.340 -2.264 -3.057 1.00 94.12 174 THR A C 1
ATOM 1342 O O . THR A 1 174 ? -10.298 -2.876 -2.825 1.00 94.12 174 THR A O 1
ATOM 1345 N N . LEU A 1 175 ? -12.018 -1.604 -2.126 1.00 95.06 175 LEU A N 1
ATOM 1346 C CA . LEU A 1 175 ? -11.577 -1.427 -0.750 1.00 95.06 175 LEU A CA 1
ATOM 1347 C C . LEU A 1 175 ? -12.549 -2.119 0.200 1.00 95.06 175 LEU A C 1
ATOM 1349 O O . LEU A 1 175 ? -13.764 -2.032 0.019 1.00 95.06 175 LEU A O 1
ATOM 1353 N N . SER A 1 176 ? -12.035 -2.790 1.227 1.00 94.50 176 SER A N 1
ATOM 1354 C CA . SER A 1 176 ? -12.892 -3.374 2.260 1.00 94.50 176 SER A CA 1
ATOM 1355 C C . SER A 1 176 ? -12.215 -3.445 3.622 1.00 94.50 176 SER A C 1
ATOM 1357 O O . SER A 1 176 ? -10.992 -3.549 3.713 1.00 94.50 176 SER A O 1
ATOM 1359 N N . VAL A 1 177 ? -13.028 -3.405 4.679 1.00 94.00 177 VAL A N 1
ATOM 1360 C CA . VAL A 1 177 ? -12.611 -3.670 6.060 1.00 94.00 177 VAL A CA 1
ATOM 1361 C C . VAL A 1 177 ? -13.442 -4.809 6.621 1.00 94.00 177 VAL A C 1
ATOM 1363 O O . VAL A 1 177 ? -14.657 -4.850 6.442 1.00 94.00 177 VAL A O 1
ATOM 1366 N N . THR A 1 178 ? -12.790 -5.702 7.354 1.00 92.81 178 THR A N 1
ATOM 1367 C CA . THR A 1 178 ? -13.435 -6.745 8.149 1.00 92.81 178 THR A CA 1
ATOM 1368 C C . THR A 1 178 ? -12.734 -6.901 9.497 1.00 92.81 178 THR A C 1
ATOM 1370 O O . THR A 1 178 ? -11.632 -6.389 9.705 1.00 92.81 178 THR A O 1
ATOM 1373 N N . SER A 1 179 ? -13.361 -7.622 10.424 1.00 88.19 179 SER A N 1
ATOM 1374 C CA . SER A 1 179 ? -12.691 -8.094 11.636 1.00 88.19 179 SER A CA 1
ATOM 1375 C C . SER A 1 179 ? -11.528 -9.012 11.272 1.00 88.19 179 SER A C 1
ATOM 1377 O O . SER A 1 179 ? -11.652 -9.849 10.375 1.00 88.19 179 SER A O 1
ATOM 1379 N N . ASN A 1 180 ? -10.413 -8.868 11.982 1.00 86.06 180 ASN A N 1
ATOM 1380 C CA . ASN A 1 180 ? -9.252 -9.728 11.815 1.00 86.06 180 ASN A CA 1
ATOM 1381 C C . ASN A 1 180 ? -9.537 -11.111 12.439 1.00 86.06 180 ASN A C 1
ATOM 1383 O O . ASN A 1 180 ? -9.657 -11.213 13.659 1.00 86.06 180 ASN A O 1
ATOM 1387 N N . PRO A 1 181 ? -9.651 -12.189 11.648 1.00 74.12 181 PRO A N 1
ATOM 1388 C CA . PRO A 1 181 ? -10.062 -13.498 12.145 1.00 74.12 181 PRO A CA 1
ATOM 1389 C C . PRO A 1 181 ? -9.009 -14.166 13.037 1.00 74.12 181 PRO A C 1
ATOM 1391 O O . PRO A 1 181 ? -9.337 -15.129 13.725 1.00 74.12 181 PRO A O 1
ATOM 1394 N N . GLY A 1 182 ? -7.766 -13.668 13.049 1.00 80.38 182 GLY A N 1
ATOM 1395 C CA . GLY A 1 182 ? -6.701 -14.161 13.925 1.00 80.38 182 GLY A CA 1
ATOM 1396 C C . GLY A 1 182 ? -6.566 -13.410 15.252 1.00 80.38 182 GLY A C 1
ATOM 1397 O O . GLY A 1 182 ? -5.898 -13.908 16.156 1.00 80.38 182 GLY A O 1
ATOM 1398 N N . TYR A 1 183 ? -7.182 -12.229 15.387 1.00 82.62 183 TYR A N 1
ATOM 1399 C CA . TYR A 1 183 ? -6.943 -11.330 16.517 1.00 82.62 183 TYR A CA 1
ATOM 1400 C C . TYR A 1 183 ? -8.252 -10.714 17.024 1.00 82.62 183 TYR A C 1
ATOM 1402 O O . TYR A 1 183 ? -8.873 -9.938 16.292 1.00 82.62 183 TYR A O 1
ATOM 1410 N N . PRO A 1 184 ? -8.668 -11.005 18.275 1.00 84.25 184 PRO A N 1
ATOM 1411 C CA . PRO A 1 184 ? -9.806 -10.336 18.896 1.00 84.25 184 PRO A CA 1
ATOM 1412 C C . PRO A 1 184 ? -9.666 -8.815 18.795 1.00 84.25 184 PRO A C 1
ATOM 1414 O O . PRO A 1 184 ? -8.575 -8.283 18.997 1.00 84.25 184 PRO A O 1
ATOM 1417 N N . ASP A 1 185 ? -10.759 -8.133 18.455 1.00 85.94 185 ASP A N 1
ATOM 1418 C CA . ASP A 1 185 ? -10.818 -6.678 18.252 1.00 85.94 185 ASP A CA 1
ATOM 1419 C C . ASP A 1 185 ? -9.880 -6.124 17.153 1.00 85.94 185 ASP A C 1
ATOM 1421 O O . ASP A 1 185 ? -9.732 -4.911 17.020 1.00 85.94 185 ASP A O 1
ATOM 1425 N N . GLY A 1 186 ? -9.249 -6.983 16.344 1.00 90.06 186 GLY A N 1
ATOM 1426 C CA . GLY A 1 186 ? -8.378 -6.572 15.246 1.00 90.06 186 GLY A CA 1
ATOM 1427 C C . GLY A 1 186 ? -9.136 -6.178 13.973 1.00 90.06 186 GLY A C 1
ATOM 1428 O O . GLY A 1 186 ? -10.286 -6.564 13.749 1.00 90.06 186 GLY A O 1
ATOM 1429 N N . ILE A 1 187 ? -8.444 -5.457 13.093 1.00 93.94 187 ILE A N 1
ATOM 1430 C CA . ILE A 1 187 ? -8.935 -4.976 11.797 1.00 93.94 187 ILE A CA 1
ATOM 1431 C C . ILE A 1 187 ? -8.139 -5.643 10.668 1.00 93.94 187 ILE A C 1
ATOM 1433 O O . ILE A 1 187 ? -6.909 -5.698 10.714 1.00 93.94 187 ILE A O 1
ATOM 1437 N N . TRP A 1 188 ? -8.832 -6.096 9.625 1.00 94.94 188 TRP A N 1
ATOM 1438 C CA . TRP A 1 188 ? -8.250 -6.383 8.315 1.00 94.94 188 TRP A CA 1
ATOM 1439 C C . TRP A 1 188 ? -8.793 -5.405 7.283 1.00 94.94 188 TRP A C 1
ATOM 1441 O O . TRP A 1 188 ? -9.953 -5.502 6.886 1.00 94.94 188 TRP A O 1
ATOM 1451 N N . ALA A 1 189 ? -7.947 -4.476 6.845 1.00 95.44 189 ALA A N 1
ATOM 1452 C CA . ALA A 1 189 ? -8.217 -3.610 5.707 1.00 95.44 189 ALA A CA 1
ATOM 1453 C C . ALA A 1 189 ? -7.572 -4.210 4.455 1.00 95.44 189 ALA A C 1
ATOM 1455 O O . ALA A 1 189 ? -6.426 -4.653 4.487 1.00 95.44 189 ALA A O 1
ATOM 1456 N N . THR A 1 190 ? -8.296 -4.230 3.343 1.00 95.50 190 THR A N 1
ATOM 1457 C CA . THR A 1 190 ? -7.790 -4.720 2.059 1.00 95.50 190 THR A CA 1
ATOM 1458 C C . THR A 1 190 ? -8.057 -3.701 0.967 1.00 95.50 190 THR A C 1
ATOM 1460 O O . THR A 1 190 ? -9.109 -3.059 0.947 1.00 95.50 190 THR A O 1
ATOM 1463 N N . GLY A 1 191 ? -7.097 -3.573 0.058 1.00 93.88 191 GLY A N 1
ATOM 1464 C CA . GLY A 1 191 ? -7.207 -2.793 -1.161 1.00 93.88 191 GLY A CA 1
ATOM 1465 C C . GLY A 1 191 ? -6.776 -3.648 -2.335 1.00 93.88 191 GLY A C 1
ATOM 1466 O O . GLY A 1 191 ? -5.633 -4.086 -2.400 1.00 93.88 191 GLY A O 1
AT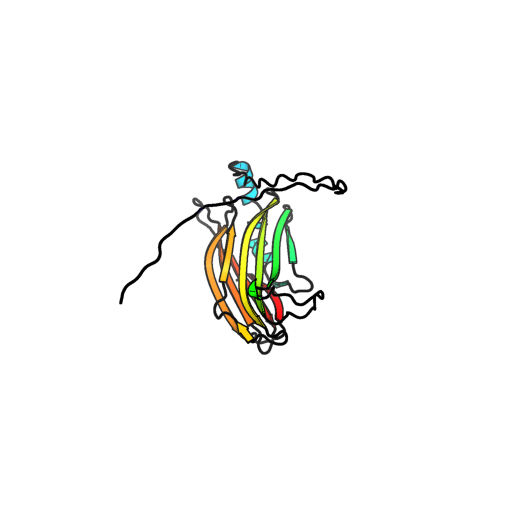OM 1467 N N . THR A 1 192 ? -7.712 -3.934 -3.233 1.00 92.56 192 THR A N 1
ATOM 1468 C CA . THR A 1 192 ? -7.428 -4.574 -4.515 1.00 92.56 192 THR A CA 1
ATOM 1469 C C . THR A 1 192 ? -7.458 -3.505 -5.587 1.00 92.56 192 THR A C 1
ATOM 1471 O O . THR A 1 192 ? -8.511 -2.928 -5.856 1.00 92.56 192 THR A O 1
ATOM 1474 N N . VAL A 1 193 ? -6.306 -3.236 -6.183 1.00 90.12 193 VAL A N 1
ATOM 1475 C CA . VAL A 1 193 ? -6.141 -2.239 -7.233 1.00 90.12 193 VAL A CA 1
ATOM 1476 C C . VAL A 1 193 ? -5.811 -2.935 -8.544 1.00 90.12 193 VAL A C 1
ATOM 1478 O O . VAL A 1 193 ? -4.978 -3.837 -8.599 1.00 90.12 193 VAL A O 1
ATOM 1481 N N . LYS A 1 194 ? -6.484 -2.513 -9.610 1.00 89.31 194 LYS A N 1
ATOM 1482 C CA . LYS A 1 194 ? -6.157 -2.900 -10.976 1.00 89.31 194 LYS A CA 1
ATOM 1483 C C . LYS A 1 194 ? -5.331 -1.778 -11.588 1.00 89.31 194 LYS A C 1
ATOM 1485 O O . LYS A 1 194 ? -5.870 -0.702 -11.854 1.00 89.31 194 LYS A O 1
ATOM 1490 N N . LEU A 1 195 ? -4.037 -2.021 -11.762 1.00 85.38 195 LEU A N 1
ATOM 1491 C CA . LEU A 1 195 ? -3.107 -1.079 -12.370 1.00 85.38 195 LEU A CA 1
ATOM 1492 C C . LEU A 1 195 ? -2.890 -1.416 -13.839 1.00 85.38 195 LEU A C 1
ATOM 1494 O O . LEU A 1 195 ? -2.779 -2.583 -14.213 1.00 85.38 195 LEU A O 1
ATOM 1498 N N . SER A 1 196 ? -2.793 -0.391 -14.670 1.00 80.62 196 SER A N 1
ATOM 1499 C CA . SER A 1 196 ? -2.583 -0.539 -16.104 1.00 80.62 196 SER A CA 1
ATOM 1500 C C . SER A 1 196 ? -1.534 0.446 -16.604 1.00 80.62 196 SER A C 1
ATOM 1502 O O . SER A 1 196 ? -1.280 1.482 -15.985 1.00 80.62 196 SER A O 1
ATOM 1504 N N . TRP A 1 197 ? -0.891 0.102 -17.719 1.00 75.94 197 TRP A N 1
ATOM 1505 C CA . TRP A 1 197 ? -0.069 1.049 -18.458 1.00 75.94 197 TRP A CA 1
ATOM 1506 C C . TRP A 1 197 ? -0.964 1.995 -19.268 1.00 75.94 197 TRP A C 1
ATOM 1508 O O . TRP A 1 197 ? -1.548 1.620 -20.277 1.00 75.94 197 TRP A O 1
ATOM 1518 N N . ASP A 1 198 ? -1.013 3.244 -18.853 1.00 61.78 198 ASP A N 1
ATOM 1519 C CA . ASP A 1 198 ? -1.633 4.407 -19.470 1.00 61.78 198 ASP A CA 1
ATOM 1520 C C . ASP A 1 198 ? -0.825 4.836 -20.723 1.00 61.78 198 ASP A C 1
ATOM 1522 O O . ASP A 1 198 ? -0.193 5.892 -20.757 1.00 61.78 198 ASP A O 1
ATOM 1526 N N . ILE A 1 199 ? -0.753 3.988 -21.763 1.00 56.47 199 ILE A N 1
ATOM 1527 C CA . ILE A 1 199 ? -0.185 4.373 -23.071 1.00 56.47 199 ILE A CA 1
ATOM 1528 C C . ILE A 1 199 ? -1.319 4.594 -24.070 1.00 56.47 199 ILE A C 1
ATOM 1530 O O . ILE A 1 199 ? -2.088 3.690 -24.381 1.00 56.47 199 ILE A O 1
ATOM 1534 N N . TRP A 1 200 ? -1.351 5.794 -24.649 1.00 45.41 200 TRP A N 1
ATOM 1535 C CA . TRP A 1 200 ? -2.381 6.262 -25.580 1.00 45.41 200 TRP A CA 1
ATOM 1536 C C . TRP A 1 200 ? -2.381 5.571 -26.967 1.00 45.41 200 TRP A C 1
ATOM 1538 O O . TRP A 1 200 ? -3.273 5.835 -27.765 1.00 45.41 200 TRP A O 1
ATOM 1548 N N . GLU A 1 201 ? -1.434 4.672 -27.284 1.00 37.78 201 GLU A N 1
ATOM 1549 C CA . GLU A 1 201 ? -1.235 4.171 -28.666 1.00 37.78 201 GLU A CA 1
ATOM 1550 C C . GLU A 1 201 ? -0.866 2.672 -28.815 1.00 37.78 201 GLU A C 1
ATOM 1552 O O . GLU A 1 201 ? -0.304 2.271 -29.833 1.00 37.78 201 GLU A O 1
ATOM 1557 N N . GLY A 1 202 ? -1.180 1.794 -27.852 1.00 42.25 202 GLY A N 1
ATOM 1558 C CA . GLY A 1 202 ? -0.810 0.369 -27.951 1.00 42.25 202 GLY A CA 1
ATOM 1559 C C . GLY A 1 202 ? -1.907 -0.609 -27.543 1.00 42.25 202 GLY A C 1
ATOM 1560 O O . GLY A 1 202 ? -2.187 -0.769 -26.361 1.00 42.25 202 GLY A O 1
ATOM 1561 N N . ASN A 1 203 ? -2.475 -1.328 -28.516 1.00 41.78 203 ASN A N 1
ATOM 1562 C CA . ASN A 1 203 ? -3.416 -2.435 -28.306 1.00 41.78 203 ASN A CA 1
ATOM 1563 C C . ASN A 1 203 ? -2.717 -3.651 -27.662 1.00 41.78 203 ASN A C 1
ATOM 1565 O O . ASN A 1 203 ? -2.325 -4.573 -28.369 1.00 41.78 203 ASN A O 1
ATOM 1569 N N . ASN A 1 204 ? -2.503 -3.610 -26.346 1.00 48.22 204 ASN A N 1
ATOM 1570 C CA . ASN A 1 204 ? -2.443 -4.741 -25.403 1.00 48.22 204 ASN A CA 1
ATOM 1571 C C . ASN A 1 204 ? -1.878 -4.230 -24.074 1.00 48.22 204 ASN A C 1
ATOM 1573 O O . ASN A 1 204 ? -0.754 -4.540 -23.685 1.00 48.22 204 ASN A O 1
ATOM 1577 N N . ILE A 1 205 ? -2.667 -3.414 -23.380 1.00 58.09 205 ILE A N 1
ATOM 1578 C CA . ILE A 1 205 ? -2.391 -3.075 -21.988 1.00 58.09 205 ILE A CA 1
ATOM 1579 C C . ILE A 1 205 ? -2.904 -4.255 -21.166 1.00 58.09 205 ILE A C 1
ATOM 1581 O O . ILE A 1 205 ? -4.113 -4.399 -20.980 1.00 58.09 205 ILE A O 1
ATOM 1585 N N . GLN A 1 206 ? -2.009 -5.148 -20.743 1.00 64.75 206 GLN A N 1
ATOM 1586 C CA . GLN A 1 206 ? -2.380 -6.156 -19.757 1.00 64.75 206 GLN A CA 1
ATOM 1587 C C . GLN A 1 206 ? -2.358 -5.501 -18.373 1.00 64.75 206 GLN A C 1
ATOM 1589 O O . GLN A 1 206 ? -1.322 -4.969 -17.974 1.00 64.75 206 GLN A O 1
ATOM 1594 N N . PRO A 1 207 ? -3.496 -5.467 -17.666 1.00 77.56 207 PRO A N 1
ATOM 1595 C CA . PRO A 1 207 ? -3.550 -4.912 -16.328 1.00 77.56 207 PRO A CA 1
ATOM 1596 C C . PRO A 1 207 ? -2.956 -5.900 -15.322 1.00 77.56 207 PRO A C 1
ATOM 1598 O O . PRO A 1 207 ? -3.144 -7.110 -15.453 1.00 77.56 207 PRO A O 1
ATOM 1601 N N . ILE A 1 208 ? -2.309 -5.380 -14.284 1.00 83.31 208 ILE A N 1
ATOM 1602 C CA . ILE A 1 208 ? -1.927 -6.151 -13.101 1.00 83.31 208 ILE A CA 1
ATOM 1603 C C . ILE A 1 208 ? -2.950 -5.900 -11.996 1.00 83.31 208 ILE A C 1
ATOM 1605 O O . ILE A 1 208 ? -3.297 -4.755 -11.701 1.00 83.31 208 ILE A O 1
ATOM 1609 N N . ASN A 1 209 ? -3.444 -6.969 -11.380 1.00 88.31 209 ASN A N 1
ATOM 1610 C CA . ASN A 1 209 ? -4.243 -6.864 -10.168 1.00 88.31 209 ASN A CA 1
ATOM 1611 C C . ASN A 1 209 ? -3.320 -7.059 -8.973 1.00 88.31 209 ASN A C 1
ATOM 1613 O O . ASN A 1 209 ? -2.625 -8.070 -8.873 1.00 88.31 209 ASN A O 1
ATOM 1617 N N . ILE A 1 210 ? -3.320 -6.090 -8.069 1.00 89.75 210 ILE A N 1
ATOM 1618 C CA . ILE A 1 210 ? -2.505 -6.131 -6.865 1.00 89.75 210 ILE A CA 1
ATOM 1619 C C . ILE A 1 210 ? -3.424 -6.014 -5.668 1.00 89.75 210 ILE A C 1
ATOM 1621 O O . ILE A 1 210 ? -4.280 -5.130 -5.600 1.00 89.75 210 ILE A O 1
ATOM 1625 N N . LYS A 1 211 ? -3.225 -6.900 -4.700 1.00 93.81 211 LYS A N 1
ATOM 1626 C CA . LYS A 1 211 ? -3.888 -6.846 -3.409 1.00 93.81 211 LYS A CA 1
ATOM 1627 C C . LYS A 1 211 ? -2.899 -6.398 -2.348 1.00 93.81 211 LYS A C 1
ATOM 1629 O O . LYS A 1 211 ? -1.939 -7.103 -2.059 1.00 93.81 211 LYS A O 1
ATOM 1634 N N . LEU A 1 212 ? -3.188 -5.269 -1.714 1.00 94.94 212 LEU A N 1
ATOM 1635 C CA . LEU A 1 212 ? -2.589 -4.880 -0.446 1.00 94.94 212 LEU A CA 1
ATOM 1636 C C . LEU A 1 212 ? -3.520 -5.278 0.696 1.00 94.94 212 LEU A C 1
ATOM 1638 O O . LEU A 1 212 ? -4.731 -5.053 0.644 1.00 94.94 212 LEU A O 1
ATOM 1642 N N . THR A 1 213 ? -2.957 -5.867 1.744 1.00 95.88 213 THR A N 1
ATOM 1643 C CA . THR A 1 213 ? -3.676 -6.171 2.983 1.00 95.88 213 THR A CA 1
ATOM 1644 C C . THR A 1 213 ? -2.945 -5.539 4.149 1.00 95.88 213 THR A C 1
ATOM 1646 O O . THR A 1 213 ? -1.741 -5.702 4.292 1.00 95.88 213 THR A O 1
ATOM 1649 N N . LEU A 1 214 ? -3.688 -4.844 4.998 1.00 95.31 214 LEU A N 1
ATOM 1650 C CA . LEU A 1 214 ? -3.215 -4.267 6.242 1.00 95.31 214 LEU A CA 1
ATOM 1651 C C . LEU A 1 214 ? -3.941 -4.947 7.405 1.00 95.31 214 LEU A C 1
ATOM 1653 O O . LEU A 1 214 ? -5.161 -4.863 7.551 1.00 95.31 214 LEU A O 1
ATOM 1657 N N . SER A 1 215 ? -3.163 -5.636 8.226 1.00 94.69 215 SER A N 1
ATOM 1658 C CA . SER A 1 215 ? -3.578 -6.344 9.428 1.00 94.69 215 SER A CA 1
ATOM 1659 C C . SER A 1 215 ? -3.201 -5.534 10.644 1.00 94.69 215 SER A C 1
ATOM 1661 O O . SER A 1 215 ? -2.022 -5.368 10.913 1.00 94.69 215 SER A O 1
ATOM 1663 N N . ILE A 1 216 ? -4.196 -5.050 11.380 1.00 92.56 216 ILE A N 1
ATOM 1664 C CA . ILE A 1 216 ? -4.008 -4.359 12.654 1.00 92.56 216 ILE A CA 1
ATOM 1665 C C . ILE A 1 216 ? -4.553 -5.291 13.732 1.00 92.56 216 ILE A C 1
ATOM 1667 O O . ILE A 1 216 ? -5.734 -5.643 13.726 1.00 92.56 216 ILE A O 1
ATOM 1671 N N . LYS A 1 217 ? -3.689 -5.757 14.625 1.00 90.12 217 LYS A N 1
ATOM 1672 C CA . LYS A 1 217 ? -4.056 -6.637 15.734 1.00 90.12 217 LYS A CA 1
ATOM 1673 C C . LYS A 1 217 ? -4.770 -5.826 16.814 1.00 90.12 217 LYS A C 1
ATOM 1675 O O . LYS A 1 217 ? -4.668 -4.602 16.855 1.00 90.12 217 LYS A O 1
ATOM 1680 N N . GLY A 1 218 ? -5.499 -6.507 17.698 1.00 82.81 218 GLY A N 1
ATOM 1681 C CA . GLY A 1 218 ? -6.257 -5.848 18.765 1.00 82.81 218 GLY A CA 1
ATOM 1682 C C . GLY A 1 218 ? -5.391 -4.939 19.642 1.00 82.81 218 GLY A C 1
ATOM 1683 O O . GLY A 1 218 ? -5.819 -3.839 19.970 1.00 82.81 218 GLY A O 1
ATOM 1684 N N . ASP A 1 219 ? -4.152 -5.342 19.935 1.00 79.88 219 ASP A N 1
ATOM 1685 C CA . ASP A 1 219 ? -3.170 -4.561 20.706 1.00 79.88 219 ASP A CA 1
ATOM 1686 C C . ASP A 1 219 ? -2.600 -3.339 19.959 1.00 79.88 219 ASP A C 1
ATOM 1688 O O . ASP A 1 219 ? -1.891 -2.523 20.548 1.00 79.88 219 ASP A O 1
ATOM 1692 N N . GLY A 1 220 ? -2.952 -3.173 18.682 1.00 75.38 220 GLY A N 1
ATOM 1693 C CA . GLY A 1 220 ? -2.512 -2.080 17.830 1.00 75.38 220 GLY A CA 1
ATOM 1694 C C . GLY A 1 220 ? -1.260 -2.375 17.012 1.00 75.38 220 GLY A C 1
ATOM 1695 O O . GLY A 1 220 ? -0.897 -1.524 16.201 1.00 75.38 220 GLY A O 1
ATOM 1696 N N . THR A 1 221 ? -0.639 -3.548 17.174 1.00 84.69 221 THR A N 1
ATOM 1697 C CA . THR A 1 221 ? 0.470 -3.958 16.305 1.00 84.69 221 THR A CA 1
ATOM 1698 C C . THR A 1 221 ? -0.016 -4.263 14.894 1.00 84.69 221 THR A C 1
ATOM 1700 O O . THR A 1 221 ? -1.198 -4.557 14.684 1.00 84.69 221 THR A O 1
ATOM 1703 N N . TYR A 1 222 ? 0.869 -4.185 13.903 1.00 88.75 222 TYR A N 1
ATOM 1704 C CA . TYR A 1 222 ? 0.444 -4.230 12.506 1.00 88.75 222 TYR A CA 1
ATOM 1705 C C . TYR A 1 222 ? 1.369 -4.996 11.559 1.00 88.75 222 TYR A C 1
ATOM 1707 O O . TYR A 1 222 ? 2.567 -5.171 11.776 1.00 88.75 222 TYR A O 1
ATOM 1715 N N . THR A 1 223 ? 0.773 -5.491 10.476 1.00 93.06 223 THR A N 1
ATOM 1716 C CA . THR A 1 223 ? 1.447 -6.265 9.429 1.00 93.06 223 THR A CA 1
ATOM 1717 C C . THR A 1 223 ? 0.814 -5.964 8.076 1.00 93.06 223 THR A C 1
ATOM 1719 O O . THR A 1 223 ? -0.409 -5.880 7.958 1.00 93.06 223 THR A O 1
ATOM 1722 N N . GLY A 1 224 ? 1.646 -5.769 7.063 1.00 93.81 224 GLY A N 1
ATOM 1723 C CA . GLY A 1 224 ? 1.261 -5.527 5.683 1.00 93.81 224 GLY A CA 1
ATOM 1724 C C . GLY A 1 224 ? 1.592 -6.739 4.827 1.00 93.81 224 GLY A C 1
ATOM 1725 O O . GLY A 1 224 ? 2.633 -7.362 5.021 1.00 93.81 224 GLY A O 1
ATOM 1726 N N . TYR A 1 225 ? 0.715 -7.047 3.879 1.00 93.56 225 TYR A N 1
ATOM 1727 C CA . TYR A 1 225 ? 0.907 -8.127 2.920 1.00 93.56 225 TYR A CA 1
ATOM 1728 C C . TYR A 1 225 ? 0.632 -7.645 1.505 1.00 93.56 225 TYR A C 1
ATOM 1730 O O . TYR A 1 225 ? -0.292 -6.848 1.292 1.00 93.56 225 TYR A O 1
ATOM 1738 N N . THR A 1 226 ? 1.366 -8.193 0.545 1.00 93.50 226 THR A N 1
ATOM 1739 C CA . THR A 1 226 ? 1.057 -8.060 -0.880 1.00 93.50 226 THR A CA 1
ATOM 1740 C C . THR A 1 226 ? 0.733 -9.414 -1.496 1.00 93.50 226 THR A C 1
ATOM 1742 O O . THR A 1 226 ? 1.230 -10.450 -1.056 1.00 93.50 226 THR A O 1
ATOM 1745 N N . ALA A 1 227 ? -0.136 -9.406 -2.502 1.00 90.75 227 ALA A N 1
ATOM 1746 C CA . ALA A 1 227 ? -0.399 -10.567 -3.340 1.00 90.75 227 ALA A CA 1
ATOM 1747 C C . ALA A 1 227 ? -0.772 -10.130 -4.758 1.00 90.75 227 ALA A C 1
ATOM 1749 O O . ALA A 1 227 ? -1.418 -9.092 -4.953 1.00 90.75 227 ALA A O 1
ATOM 1750 N N . TRP A 1 228 ? -0.401 -10.955 -5.730 1.00 87.75 228 TRP A N 1
ATOM 1751 C CA . TRP A 1 228 ? -0.906 -10.881 -7.098 1.00 87.75 228 TRP A CA 1
ATOM 1752 C C . TRP A 1 228 ? -2.225 -11.672 -7.224 1.00 87.75 228 TRP A C 1
ATOM 1754 O O . TRP A 1 228 ? -2.440 -12.626 -6.473 1.00 87.75 228 TRP A O 1
ATOM 1764 N N . LEU A 1 229 ? -3.137 -11.246 -8.113 1.00 80.06 229 LEU A N 1
ATOM 1765 C CA . LEU A 1 229 ? -4.485 -11.827 -8.284 1.00 80.06 229 LEU A CA 1
ATOM 1766 C C . LEU A 1 229 ? -4.821 -12.205 -9.730 1.00 80.06 229 LEU A C 1
ATOM 1768 O O . LEU A 1 229 ? -4.597 -11.364 -10.637 1.00 80.06 229 LEU A O 1
#

Foldseek 3Di:
DDDDDDDDDDDDDDDDDDDDDDDDDDPPPPPPVPPPPVPPPPPPVLLVVQCPDLLNVQVSVQVVQAWDKAFPVRQKDWDADPSRKIKMKGKDKDFDPVVPPDDDDDPDPFDAFGKMKIKIKMFIGDPSVRGTQKMKMKIWIFGDNRAFTPDTDQWIDMDMDGDPSRQKDWPDKDWGKDADPVAVRKIKIKIWTWMWGNDPDDPDTDTWIKMWIWIQHGSRTIMIGIHTD

Sequence (229 aa):
MKRTFISSTVAVALMFSLGTTVFADEVKSSNVNVSNSVQKIQDPQILKEIKELDANNLEKIAEVLDGIEINEENPVTRHEFADGSAIEVSINVTPSLTAQKRVSGEISPFLAAGEYTASVTMKGESVVTGGNMWVYTLNQKYKTNGTKITWNEGSPYGTFDKVWYSLWGIDSETLSVTSNPGYPDGIWATGTVKLSWDIWEGNNIQPINIKLTLSIKGDGTYTGYTAWL

Secondary structure (DSSP, 8-state):
-------------------------------------------HHHHHHHHT-GGG-HHHHHHHHTT-EEESSS-EEEEE-TTS-EEEEEEEEEE-TTT-S---S---SSPPSEEEEEEEEEEEEETTTTEEEEEEEEEEEEEE-SSSEEEE-SS-EEEEEE-TT--EEEEEEEEEEEE-TTSTT-EEEEEEEEEEE--TT-S--PPEEEEEEEEE-TTS-EEEEEEE-

Radius of gyration: 25.53 Å; chains: 1; bounding box: 64×74×58 Å